Protein AF-A0A955VE80-F1 (afdb_monomer_lite)

Structure (mmCIF, N/CA/C/O backbone):
data_AF-A0A955VE80-F1
#
_entry.id   AF-A0A955VE80-F1
#
loop_
_atom_site.group_PDB
_atom_site.id
_atom_site.type_symbol
_atom_site.label_atom_id
_atom_site.label_alt_id
_atom_site.label_comp_id
_atom_site.label_asym_id
_atom_site.label_entity_id
_atom_site.label_seq_id
_atom_site.pdbx_PDB_ins_code
_atom_site.Cartn_x
_atom_site.Cartn_y
_atom_site.Cartn_z
_atom_site.occupancy
_atom_site.B_iso_or_equiv
_atom_site.auth_seq_id
_atom_site.auth_comp_id
_atom_site.auth_asym_id
_atom_site.auth_atom_id
_atom_site.pdbx_PDB_model_num
ATOM 1 N N . MET A 1 1 ? 7.957 25.919 70.166 1.00 44.94 1 MET A N 1
ATOM 2 C CA . MET A 1 1 ? 9.224 25.217 70.464 1.00 44.94 1 MET A CA 1
ATOM 3 C C . MET A 1 1 ? 9.929 24.953 69.146 1.00 44.94 1 MET A C 1
ATOM 5 O O . MET A 1 1 ? 9.324 24.376 68.255 1.00 44.94 1 MET A O 1
ATOM 9 N N . LEU A 1 2 ? 11.136 25.497 69.006 1.00 45.69 2 LEU A N 1
ATOM 10 C CA . LEU A 1 2 ? 11.926 25.639 67.7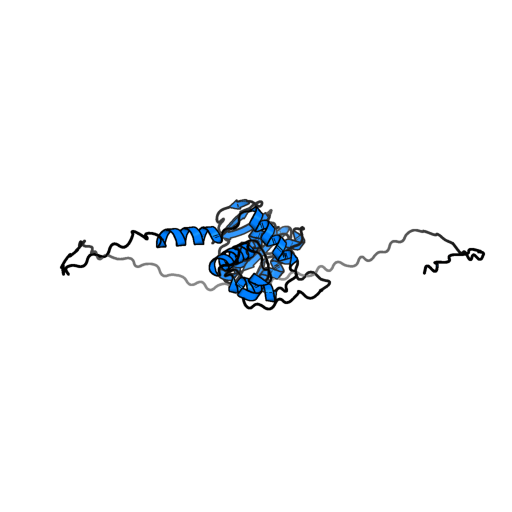82 1.00 45.69 2 LEU A CA 1
ATOM 11 C C . LEU A 1 2 ? 13.305 25.035 68.091 1.00 45.69 2 LEU A C 1
ATOM 13 O O . LEU A 1 2 ? 13.941 25.520 69.020 1.00 45.69 2 LEU A O 1
ATOM 17 N N . VAL A 1 3 ? 13.743 23.990 67.383 1.00 41.31 3 VAL A N 1
ATOM 18 C CA . VAL A 1 3 ? 15.107 23.411 67.473 1.00 41.31 3 VAL A CA 1
ATOM 19 C C . VAL A 1 3 ? 15.412 22.802 66.092 1.00 41.31 3 VAL A C 1
ATOM 21 O O . VAL A 1 3 ? 14.771 21.834 65.704 1.00 41.31 3 VAL A O 1
ATOM 24 N N . GLN A 1 4 ? 16.033 23.548 65.173 1.00 48.56 4 GLN A N 1
ATOM 25 C CA . GLN A 1 4 ? 17.475 23.780 64.945 1.00 48.56 4 GLN A CA 1
ATOM 26 C C . GLN A 1 4 ? 18.118 22.771 63.972 1.00 48.56 4 GLN A C 1
ATOM 28 O O . GLN A 1 4 ? 18.365 21.614 64.292 1.00 48.56 4 GLN A O 1
ATOM 33 N N . PHE A 1 5 ? 18.428 23.287 62.778 1.00 45.53 5 PHE A N 1
ATOM 34 C CA . PHE A 1 5 ? 19.457 22.793 61.863 1.00 45.53 5 PHE A CA 1
ATOM 35 C C . PHE A 1 5 ? 20.844 23.106 62.432 1.00 45.53 5 PHE A C 1
ATOM 37 O O . PHE A 1 5 ? 21.037 24.193 62.975 1.00 45.53 5 PHE A O 1
ATOM 44 N N . ASN A 1 6 ? 21.827 22.231 62.199 1.00 48.03 6 ASN A N 1
ATOM 45 C CA . ASN A 1 6 ? 23.233 22.606 62.330 1.00 48.03 6 ASN A CA 1
ATOM 46 C C . ASN A 1 6 ? 24.080 22.034 61.179 1.00 48.03 6 ASN A C 1
ATOM 48 O O . ASN A 1 6 ? 24.065 20.833 60.915 1.00 48.03 6 ASN A O 1
ATOM 52 N N . ARG A 1 7 ? 24.791 22.935 60.487 1.00 55.78 7 ARG A N 1
ATOM 53 C CA . ARG A 1 7 ? 25.870 22.694 59.508 1.00 55.78 7 ARG A CA 1
ATOM 54 C C . ARG A 1 7 ? 27.204 23.003 60.189 1.00 55.78 7 ARG A C 1
ATOM 56 O O . ARG A 1 7 ? 27.242 23.970 60.942 1.00 55.78 7 ARG A O 1
ATOM 63 N N . SER A 1 8 ? 28.266 22.268 59.843 1.00 46.97 8 SER A N 1
ATOM 64 C CA . SER A 1 8 ? 29.722 22.606 59.854 1.00 46.97 8 SER A CA 1
ATOM 65 C C . SER A 1 8 ? 30.503 21.277 59.741 1.00 46.97 8 SER A C 1
ATOM 67 O O . SER A 1 8 ? 29.984 20.285 60.235 1.00 46.97 8 SER A O 1
ATOM 69 N N . ALA A 1 9 ? 31.689 21.079 59.147 1.00 48.91 9 ALA A N 1
ATOM 70 C CA . ALA A 1 9 ? 32.756 21.839 58.463 1.00 48.91 9 ALA A CA 1
ATOM 71 C C . ALA A 1 9 ? 33.640 20.769 57.723 1.00 48.91 9 ALA A C 1
ATOM 73 O O . ALA A 1 9 ? 33.621 19.620 58.149 1.00 48.91 9 ALA A O 1
ATOM 74 N N . ILE A 1 10 ? 34.158 20.941 56.493 1.00 43.56 10 ILE A N 1
ATOM 75 C CA . ILE A 1 10 ? 35.444 21.529 56.006 1.00 43.56 10 ILE A CA 1
ATOM 76 C C . ILE A 1 10 ? 36.760 20.824 56.454 1.00 43.56 10 ILE A C 1
ATOM 78 O O . ILE A 1 10 ? 36.936 20.570 57.639 1.00 43.56 10 ILE A O 1
ATOM 82 N N . SER A 1 11 ? 37.684 20.679 55.470 1.00 33.59 11 SER A N 1
ATOM 83 C CA . SER A 1 11 ? 39.129 20.289 55.461 1.00 33.59 11 SER A CA 1
ATOM 84 C C . SER A 1 11 ? 39.445 18.788 55.329 1.00 33.59 11 SER A C 1
ATOM 86 O O . SER A 1 11 ? 38.843 17.999 56.038 1.00 33.59 11 SER A O 1
ATOM 88 N N . THR A 1 12 ? 40.362 18.274 54.488 1.00 41.81 12 THR A N 1
ATOM 89 C CA . THR A 1 12 ? 41.474 18.800 53.648 1.00 41.81 12 THR A CA 1
ATOM 90 C C . THR A 1 12 ? 41.992 17.649 52.744 1.00 41.81 12 THR A C 1
ATOM 92 O O . THR A 1 12 ? 42.004 16.507 53.193 1.00 41.81 12 THR A O 1
ATOM 95 N N . GLU A 1 13 ? 42.432 17.944 51.512 1.00 47.94 13 GLU A N 1
ATOM 96 C CA . GLU A 1 13 ? 43.300 17.112 50.620 1.00 47.94 13 GLU A CA 1
ATOM 97 C C . GLU A 1 13 ? 44.771 17.086 51.154 1.00 47.94 13 GLU A C 1
ATOM 99 O O . GLU A 1 13 ? 45.010 17.897 52.059 1.00 47.94 13 GLU A O 1
ATOM 104 N N . PRO A 1 14 ? 45.777 16.284 50.672 1.00 62.56 14 PRO A N 1
ATOM 105 C CA . PRO A 1 14 ? 46.027 15.880 49.264 1.00 62.56 14 PRO A CA 1
ATOM 106 C C . PRO A 1 14 ? 46.783 14.537 48.977 1.00 62.56 14 PRO A C 1
ATOM 108 O O . PRO A 1 14 ? 47.079 13.754 49.874 1.00 62.56 14 PRO A O 1
ATOM 111 N N . ASP A 1 15 ? 47.132 14.372 47.687 1.00 39.12 15 ASP A N 1
ATOM 112 C CA . ASP A 1 15 ? 48.205 13.569 47.051 1.00 39.12 15 ASP A CA 1
ATOM 113 C C . ASP A 1 15 ? 48.003 12.068 46.746 1.00 39.12 15 ASP A C 1
ATOM 115 O O . ASP A 1 15 ? 47.972 11.218 47.629 1.00 39.12 15 ASP A O 1
ATOM 119 N N . ALA A 1 16 ? 48.016 11.711 45.450 1.00 44.72 16 ALA A N 1
ATOM 120 C CA . ALA A 1 16 ? 49.222 11.183 44.786 1.00 44.72 16 ALA A CA 1
ATOM 121 C C . ALA A 1 16 ? 48.939 10.720 43.340 1.00 44.72 16 ALA A C 1
ATOM 123 O O . ALA A 1 16 ? 48.004 9.975 43.048 1.00 44.72 16 ALA A O 1
ATOM 124 N N . ALA A 1 17 ? 49.810 11.170 42.440 1.00 39.72 17 ALA A N 1
ATOM 125 C CA . ALA A 1 17 ? 49.872 10.863 41.021 1.00 39.72 17 ALA A CA 1
ATOM 126 C C . ALA A 1 17 ? 50.398 9.447 40.712 1.00 39.72 17 ALA A C 1
ATOM 128 O O . ALA A 1 17 ? 51.223 8.913 41.448 1.00 39.72 17 ALA A O 1
ATOM 129 N N . ALA A 1 18 ? 50.034 8.913 39.542 1.00 42.81 18 ALA A N 1
ATOM 130 C CA . ALA A 1 18 ? 50.918 8.048 38.759 1.00 42.81 18 ALA A CA 1
ATOM 131 C C . ALA A 1 18 ? 50.543 8.091 37.270 1.00 42.81 18 ALA A C 1
ATOM 133 O O . ALA A 1 18 ? 49.535 7.543 36.824 1.00 42.81 18 ALA A O 1
ATOM 134 N N . SER A 1 19 ? 51.399 8.778 36.526 1.00 37.09 19 SER A N 1
ATOM 135 C CA . SER A 1 19 ? 51.489 8.855 35.075 1.00 37.09 19 SER A CA 1
ATOM 136 C C . SER A 1 19 ? 51.986 7.542 34.455 1.00 37.09 19 SER A C 1
ATOM 138 O O . SER A 1 19 ? 52.799 6.840 35.050 1.00 37.09 19 SER A O 1
ATOM 140 N N . SER A 1 20 ? 51.617 7.273 33.203 1.00 49.75 20 SER A N 1
ATOM 141 C CA . SER A 1 20 ? 52.601 6.964 32.150 1.00 49.75 20 SER A CA 1
ATOM 142 C C . SER A 1 20 ? 51.966 7.062 30.760 1.00 49.75 20 SER A C 1
ATOM 144 O O . SER A 1 20 ? 50.979 6.406 30.434 1.00 49.75 20 SER A O 1
ATOM 146 N N . GLU A 1 21 ? 52.547 7.964 29.975 1.00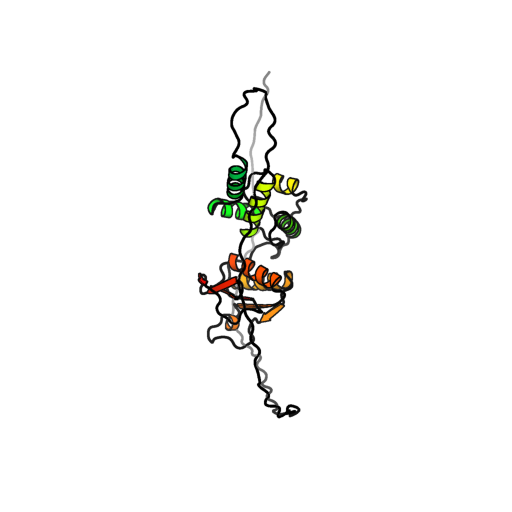 39.75 21 GLU A N 1
ATOM 147 C CA . GLU A 1 21 ? 52.375 8.167 28.539 1.00 39.75 21 GLU A CA 1
ATOM 148 C C . GLU A 1 21 ? 53.187 7.143 27.716 1.00 39.75 21 GLU A C 1
ATOM 150 O O . GLU A 1 21 ? 53.917 6.325 28.276 1.00 39.75 21 GLU A O 1
ATOM 155 N N . SER A 1 22 ? 53.160 7.348 26.385 1.00 39.34 22 SER A N 1
ATOM 156 C CA . SER A 1 22 ? 54.190 6.996 25.382 1.00 39.34 22 SER A CA 1
ATOM 157 C C . SER A 1 22 ? 53.877 5.711 24.600 1.00 39.34 22 SER A C 1
ATOM 159 O O . SER A 1 22 ? 53.617 4.678 25.195 1.00 39.34 22 SER A O 1
ATOM 161 N N . THR A 1 23 ? 53.886 5.617 23.264 1.00 38.66 23 THR A N 1
ATOM 162 C CA . THR A 1 23 ? 54.330 6.465 22.129 1.00 38.66 23 THR A CA 1
ATOM 163 C C . THR A 1 23 ? 53.871 5.739 20.845 1.00 38.66 23 THR A C 1
ATOM 165 O O . THR A 1 23 ? 53.798 4.516 20.841 1.00 38.66 23 THR A O 1
ATOM 168 N N . SER A 1 24 ? 53.317 6.420 19.837 1.00 43.25 24 SER A N 1
ATOM 169 C CA . SER A 1 24 ? 53.964 6.857 18.576 1.00 43.25 24 SER A CA 1
ATOM 170 C C . SER A 1 24 ? 54.653 5.768 17.721 1.00 43.25 24 SER A C 1
ATOM 172 O O . SER A 1 24 ? 55.413 4.945 18.217 1.00 43.25 24 SER A O 1
ATOM 174 N N . GLY A 1 25 ? 54.427 5.819 16.398 1.00 33.47 25 GLY A N 1
ATOM 175 C CA . GLY A 1 25 ? 55.264 5.135 15.401 1.00 33.47 25 GLY A CA 1
ATOM 176 C C . GLY A 1 25 ? 54.508 4.609 14.178 1.00 33.47 25 GLY A C 1
ATOM 177 O O . GLY A 1 25 ? 53.912 3.540 14.226 1.00 33.47 25 GLY A O 1
ATOM 178 N N . GLY A 1 26 ? 54.546 5.350 13.067 1.00 35.97 26 GLY A N 1
ATOM 179 C CA . GLY A 1 26 ? 54.090 4.885 11.753 1.00 35.97 26 GLY A CA 1
ATOM 180 C C . GLY A 1 26 ? 55.210 4.272 10.901 1.00 35.97 26 GLY A C 1
ATOM 181 O O . GLY A 1 26 ? 56.377 4.551 11.141 1.00 35.97 26 GLY A O 1
ATOM 182 N N . ALA A 1 27 ? 54.837 3.490 9.880 1.00 37.91 27 ALA A N 1
ATOM 183 C CA . ALA A 1 27 ? 55.572 3.208 8.628 1.00 37.91 27 ALA A CA 1
ATOM 184 C C . ALA A 1 27 ? 54.716 2.232 7.781 1.00 37.91 27 ALA A C 1
ATOM 186 O O . ALA A 1 27 ? 54.230 1.234 8.295 1.00 37.91 27 ALA A O 1
ATOM 187 N N . ARG A 1 28 ? 54.271 2.611 6.574 1.00 42.03 28 ARG A N 1
ATOM 188 C CA . ARG A 1 28 ? 54.870 2.300 5.253 1.00 42.03 28 ARG A CA 1
ATOM 189 C C . ARG A 1 28 ? 54.900 0.806 4.854 1.00 42.03 28 ARG A C 1
ATOM 191 O O . ARG A 1 28 ? 55.743 0.065 5.325 1.00 42.03 28 ARG A O 1
ATOM 198 N N . GLY A 1 29 ? 54.077 0.472 3.847 1.00 33.75 29 GLY A N 1
ATOM 199 C CA . GLY A 1 29 ? 54.488 -0.188 2.590 1.00 33.75 29 GLY A CA 1
ATOM 200 C C . GLY A 1 29 ? 54.715 -1.710 2.539 1.00 33.75 29 GLY A C 1
ATOM 201 O O . GLY A 1 29 ? 55.680 -2.196 3.106 1.00 33.75 29 GLY A O 1
ATOM 202 N N . ALA A 1 30 ? 53.893 -2.410 1.735 1.00 41.84 30 ALA A N 1
ATOM 203 C CA . ALA A 1 30 ? 54.212 -3.534 0.815 1.00 41.84 30 ALA A CA 1
ATOM 204 C C . ALA A 1 30 ? 52.872 -4.171 0.360 1.00 41.84 30 ALA A C 1
ATOM 206 O O . ALA A 1 30 ? 52.107 -4.638 1.192 1.00 41.84 30 ALA A O 1
ATOM 207 N N . LEU A 1 31 ? 52.384 -4.028 -0.880 1.00 42.41 31 LEU A N 1
ATOM 208 C CA . LEU A 1 31 ? 52.768 -4.736 -2.116 1.00 42.41 31 LEU A CA 1
ATOM 209 C C . LEU A 1 31 ? 52.953 -6.260 -1.977 1.00 42.41 31 LEU A C 1
ATOM 211 O O . LEU A 1 31 ? 54.062 -6.726 -1.738 1.00 42.41 31 LEU A O 1
ATOM 215 N N . ARG A 1 32 ? 51.879 -7.021 -2.242 1.00 43.50 32 ARG A N 1
ATOM 216 C CA . ARG A 1 32 ? 51.843 -8.321 -2.959 1.00 43.50 32 ARG A CA 1
ATOM 217 C C . ARG A 1 32 ? 50.356 -8.676 -3.146 1.00 43.50 32 ARG A C 1
ATOM 219 O O . ARG A 1 32 ? 49.609 -8.601 -2.185 1.00 43.50 32 ARG A O 1
ATOM 226 N N . GLY A 1 33 ? 49.795 -8.945 -4.320 1.00 34.53 33 GLY A N 1
ATOM 227 C CA . GLY A 1 33 ? 50.331 -9.677 -5.460 1.00 34.53 33 GLY A CA 1
ATOM 228 C C . GLY A 1 33 ? 49.716 -11.077 -5.458 1.00 34.53 33 GLY A C 1
ATOM 229 O O . GLY A 1 33 ? 50.380 -12.011 -5.030 1.00 34.53 33 GLY A O 1
ATOM 230 N N . MET A 1 34 ? 48.453 -11.204 -5.884 1.00 38.84 34 MET A N 1
ATOM 231 C CA . MET A 1 34 ? 47.785 -12.485 -6.164 1.00 38.84 34 MET A CA 1
ATOM 232 C C . MET A 1 34 ? 46.955 -12.342 -7.446 1.00 38.84 34 MET A C 1
ATOM 234 O O . MET A 1 34 ? 45.752 -12.108 -7.425 1.00 38.84 34 MET A O 1
ATOM 238 N N . SER A 1 35 ? 47.664 -12.425 -8.569 1.00 42.38 35 SER A N 1
ATOM 239 C CA . SER A 1 35 ? 47.153 -12.776 -9.893 1.00 42.38 35 SER A CA 1
ATOM 240 C C . SER A 1 35 ? 47.358 -14.274 -10.098 1.00 42.38 35 SER A C 1
ATOM 242 O O . SER A 1 35 ? 48.485 -14.707 -9.912 1.00 42.38 35 SER A O 1
ATOM 244 N N . PHE A 1 36 ? 46.321 -15.016 -10.479 1.00 38.81 36 PHE A N 1
ATOM 245 C CA . PHE A 1 36 ? 46.306 -16.284 -11.238 1.00 38.81 36 PHE A CA 1
ATOM 246 C C . PHE A 1 36 ? 44.813 -16.655 -11.360 1.00 38.81 36 PHE A C 1
ATOM 248 O O . PHE A 1 36 ? 44.076 -16.489 -10.396 1.00 38.81 36 PHE A O 1
ATOM 255 N N . ALA A 1 37 ? 44.254 -17.140 -12.457 1.00 41.09 37 ALA A N 1
ATOM 256 C CA . ALA A 1 37 ? 44.740 -17.388 -13.798 1.00 41.09 37 ALA A CA 1
ATOM 257 C C . ALA A 1 37 ? 43.500 -17.461 -14.702 1.00 41.09 37 ALA A C 1
ATOM 259 O O . ALA A 1 37 ? 42.410 -17.834 -14.259 1.00 41.09 37 ALA A O 1
ATOM 260 N N . GLU A 1 38 ? 43.698 -17.093 -15.958 1.00 38.84 38 GLU A N 1
ATOM 261 C CA . GLU A 1 38 ? 42.790 -17.348 -17.064 1.00 38.84 38 GLU A CA 1
ATOM 262 C C . GLU A 1 38 ? 42.629 -18.859 -17.282 1.00 38.84 38 GLU A C 1
ATOM 264 O O . GLU A 1 38 ? 43.555 -19.643 -17.066 1.00 38.84 38 GLU A O 1
ATOM 269 N N . GLY A 1 39 ? 41.434 -19.254 -17.709 1.00 35.44 39 GLY A N 1
ATOM 270 C CA . GLY A 1 39 ? 41.072 -20.624 -18.045 1.00 35.44 39 GLY A CA 1
ATOM 271 C C . GLY A 1 39 ? 40.027 -20.614 -19.150 1.00 35.44 39 GLY A C 1
ATOM 272 O O . GLY A 1 39 ? 38.863 -20.921 -18.917 1.00 35.44 39 GLY A O 1
ATOM 273 N N . GLU A 1 40 ? 40.462 -20.194 -20.335 1.00 42.31 40 GLU A N 1
ATOM 274 C CA . GLU A 1 40 ? 39.819 -20.474 -21.618 1.00 42.31 40 GLU A CA 1
ATOM 275 C C . GLU A 1 40 ? 39.665 -21.993 -21.794 1.00 42.31 40 GLU A C 1
ATOM 277 O O . GLU A 1 40 ? 40.661 -22.715 -21.742 1.00 42.31 40 GLU A O 1
ATOM 282 N N . ALA A 1 41 ? 38.447 -22.482 -22.048 1.00 38.00 41 ALA A N 1
ATOM 283 C CA . ALA A 1 41 ? 38.244 -23.748 -22.752 1.00 38.00 41 ALA A CA 1
ATOM 284 C C . ALA A 1 41 ? 36.818 -23.898 -23.315 1.00 38.00 41 ALA A C 1
ATOM 286 O O . ALA A 1 41 ? 35.835 -23.978 -22.584 1.00 38.00 41 ALA A O 1
ATOM 287 N N . ALA A 1 42 ? 36.798 -24.076 -24.636 1.00 40.03 42 ALA A N 1
ATOM 288 C CA . ALA A 1 42 ? 35.976 -25.031 -25.377 1.00 40.03 42 ALA A CA 1
ATOM 289 C C . ALA A 1 42 ? 34.492 -24.716 -25.652 1.00 40.03 42 ALA A C 1
ATOM 291 O O . ALA A 1 42 ? 33.561 -25.140 -24.973 1.00 40.03 42 ALA A O 1
ATOM 292 N N . LEU A 1 43 ? 34.316 -24.100 -26.821 1.00 35.41 43 LEU A N 1
ATOM 293 C CA . LEU A 1 43 ? 33.399 -24.522 -27.884 1.00 35.41 43 LEU A CA 1
ATOM 294 C C . LEU A 1 43 ? 33.045 -26.030 -27.876 1.00 35.41 43 LEU A C 1
ATOM 296 O O . LEU A 1 43 ? 33.921 -26.879 -28.042 1.00 35.41 43 LEU A O 1
ATOM 300 N N . SER A 1 44 ? 31.746 -26.346 -27.868 1.00 41.41 44 SER A N 1
ATOM 301 C CA . SER A 1 44 ? 31.136 -27.244 -28.867 1.00 41.41 44 SER A CA 1
ATOM 302 C C . SER A 1 44 ? 29.602 -27.138 -28.883 1.00 41.41 44 SER A C 1
ATOM 304 O O . SER A 1 44 ? 28.991 -27.037 -27.817 1.00 41.41 44 SER A O 1
ATOM 306 N N . PRO A 1 45 ? 28.966 -27.163 -30.073 1.00 51.53 45 PRO A N 1
ATOM 307 C CA . PRO A 1 45 ? 27.519 -27.096 -30.237 1.00 51.53 45 PRO A CA 1
ATOM 308 C C . PRO A 1 45 ? 26.899 -28.503 -30.261 1.00 51.53 45 PRO A C 1
ATOM 310 O O . PRO A 1 45 ? 27.379 -29.396 -30.955 1.00 51.53 45 PRO A O 1
ATOM 313 N N . GLY A 1 46 ? 25.805 -28.692 -29.523 1.00 37.16 46 GLY A N 1
ATOM 314 C CA . GLY A 1 46 ? 25.012 -29.921 -29.521 1.00 37.16 46 GLY A CA 1
ATOM 315 C C . GLY A 1 46 ? 23.587 -29.634 -29.970 1.00 37.16 46 GLY A C 1
ATOM 316 O O . GLY A 1 46 ? 22.807 -29.039 -29.232 1.00 37.16 46 GLY A O 1
ATOM 317 N N . ALA A 1 47 ? 23.292 -30.031 -31.203 1.00 34.88 47 ALA A N 1
ATOM 318 C CA . ALA A 1 47 ? 21.987 -30.001 -31.842 1.00 34.88 47 ALA A CA 1
ATOM 319 C C . ALA A 1 47 ? 20.958 -30.905 -31.137 1.00 34.88 47 ALA A C 1
ATOM 321 O O . ALA A 1 47 ? 21.321 -31.922 -30.548 1.00 34.88 47 ALA A O 1
ATOM 322 N N . GLY A 1 48 ? 19.668 -30.589 -31.294 1.00 33.38 48 GLY A N 1
ATOM 323 C CA . GLY A 1 48 ? 18.608 -31.579 -31.104 1.00 33.38 48 GLY A CA 1
ATOM 324 C C . GLY A 1 48 ? 17.223 -31.007 -30.812 1.00 33.38 48 GLY A C 1
ATOM 325 O O . GLY A 1 48 ? 16.908 -30.730 -29.661 1.00 33.38 48 GLY A O 1
ATOM 326 N N . GLY A 1 49 ? 16.374 -30.949 -31.842 1.00 33.12 49 GLY A N 1
ATOM 327 C CA . GLY A 1 49 ? 14.940 -31.206 -31.676 1.00 33.12 49 GLY A CA 1
ATOM 328 C C . GLY A 1 49 ? 14.000 -30.009 -31.787 1.00 33.12 49 GLY A C 1
ATOM 329 O O . GLY A 1 49 ? 13.331 -29.659 -30.821 1.00 33.12 49 GLY A O 1
ATOM 330 N N . GLY A 1 50 ? 13.873 -29.438 -32.980 1.00 35.53 50 GLY A N 1
ATOM 331 C CA . GLY A 1 50 ? 12.700 -28.658 -33.356 1.00 35.53 50 GLY A CA 1
ATOM 332 C C . GLY A 1 50 ? 12.425 -28.888 -34.829 1.00 35.53 50 GLY A C 1
ATOM 333 O O . GLY A 1 50 ? 13.182 -28.378 -35.632 1.00 35.53 50 GLY A O 1
ATOM 334 N N . ASP A 1 51 ? 11.417 -29.702 -35.146 1.00 35.25 51 ASP A N 1
ATOM 335 C CA . ASP A 1 51 ? 10.621 -29.616 -36.376 1.00 35.25 51 ASP A CA 1
ATOM 336 C C . ASP A 1 51 ? 9.530 -30.695 -36.349 1.00 35.25 51 ASP A C 1
ATOM 338 O O . ASP A 1 51 ? 9.779 -31.885 -36.532 1.00 35.25 51 ASP A O 1
ATOM 342 N N . ALA A 1 52 ? 8.296 -30.263 -36.105 1.00 38.41 52 ALA A N 1
ATOM 343 C CA . ALA A 1 52 ? 7.102 -30.978 -36.529 1.00 38.41 52 ALA A CA 1
ATOM 344 C C . ALA A 1 52 ? 6.135 -29.930 -37.075 1.00 38.41 52 ALA A C 1
ATOM 346 O O . ALA A 1 52 ? 5.328 -29.338 -36.358 1.00 38.41 52 ALA A O 1
ATOM 347 N N . ALA A 1 53 ? 6.305 -29.668 -38.366 1.00 34.44 53 ALA A N 1
ATOM 348 C CA . ALA A 1 53 ? 5.330 -29.011 -39.207 1.00 34.44 53 ALA A CA 1
ATOM 349 C C . ALA A 1 53 ? 4.038 -29.842 -39.256 1.00 34.44 53 ALA A C 1
ATOM 351 O O . ALA A 1 53 ? 4.077 -31.054 -39.464 1.00 34.44 53 ALA A O 1
ATOM 352 N N . VAL A 1 54 ? 2.896 -29.171 -39.130 1.00 42.50 54 VAL A N 1
ATOM 353 C CA . VAL A 1 54 ? 1.600 -29.669 -39.600 1.00 42.50 54 VAL A CA 1
ATOM 354 C C . VAL A 1 54 ? 1.094 -28.652 -40.623 1.00 42.50 54 VAL A C 1
ATOM 356 O O . VAL A 1 54 ? 0.936 -27.485 -40.258 1.00 42.50 54 VAL A O 1
ATOM 359 N N . PRO A 1 55 ? 0.875 -29.036 -41.892 1.00 49.34 55 PRO A N 1
ATOM 360 C CA . PRO A 1 55 ? 0.275 -28.157 -42.883 1.00 49.34 55 PRO A CA 1
ATOM 361 C C . PRO A 1 55 ? -1.227 -28.429 -43.063 1.00 49.34 55 PRO A C 1
ATOM 363 O O . PRO A 1 55 ? -1.671 -29.570 -42.994 1.00 49.34 55 PRO A O 1
ATOM 366 N N . GLY A 1 56 ? -1.952 -27.367 -43.428 1.00 35.22 56 GLY A N 1
ATOM 367 C CA . GLY A 1 56 ? -3.074 -27.428 -44.371 1.00 35.22 56 GLY A CA 1
ATOM 368 C C . GLY A 1 56 ? -4.473 -27.653 -43.791 1.00 35.22 56 GLY A C 1
ATOM 369 O O . GLY A 1 56 ? -4.745 -28.671 -43.166 1.00 35.22 56 GLY A O 1
ATOM 370 N N . GLY A 1 57 ? -5.384 -26.720 -44.086 1.00 34.41 57 GLY A N 1
ATOM 371 C CA . GLY A 1 57 ? -6.822 -26.872 -43.853 1.00 34.41 57 GLY A CA 1
ATOM 372 C C . GLY A 1 57 ? -7.584 -25.553 -43.961 1.00 34.41 57 GLY A C 1
ATOM 373 O O . GLY A 1 57 ? -8.083 -25.047 -42.962 1.00 34.41 57 GLY A O 1
ATOM 374 N N . GLU A 1 58 ? -7.606 -24.972 -45.158 1.00 40.22 58 GLU A N 1
ATOM 375 C CA . GLU A 1 58 ? -8.443 -23.829 -45.531 1.00 40.22 58 GLU A CA 1
ATOM 376 C C . GLU A 1 58 ? -9.925 -24.216 -45.720 1.00 40.22 58 GLU A C 1
ATOM 378 O O . GLU A 1 58 ? -10.233 -25.351 -46.069 1.00 40.22 58 GLU A O 1
ATOM 383 N N . VAL A 1 59 ? -10.775 -23.187 -45.575 1.00 44.34 59 VAL A N 1
ATOM 384 C CA . VAL A 1 59 ? -12.130 -22.946 -46.122 1.00 44.34 59 VAL A CA 1
ATOM 385 C C . VAL A 1 59 ? -13.321 -23.826 -45.711 1.00 44.34 59 VAL A C 1
ATOM 387 O O . VAL A 1 59 ? -13.467 -24.951 -46.159 1.00 44.34 59 VAL A O 1
ATOM 390 N N . GLU A 1 60 ? -14.301 -23.198 -45.045 1.00 39.72 60 GLU A N 1
ATOM 391 C CA . GLU A 1 60 ? -15.643 -23.044 -45.636 1.00 39.72 60 GLU A CA 1
ATOM 392 C C . GLU A 1 60 ? -16.387 -21.845 -45.009 1.00 39.72 60 GLU A C 1
ATOM 394 O O . GLU A 1 60 ? -16.578 -21.761 -43.797 1.00 39.72 60 GLU A O 1
ATOM 399 N N . GLN A 1 61 ? -16.769 -20.883 -45.853 1.00 36.69 61 GLN A N 1
ATOM 400 C CA . GLN A 1 61 ? -17.809 -19.889 -45.583 1.00 36.69 61 GLN A CA 1
ATOM 401 C C . GLN A 1 61 ? -19.091 -20.366 -46.267 1.00 36.69 61 GLN A C 1
ATOM 403 O O . GLN A 1 61 ? -18.989 -20.803 -47.411 1.00 36.69 61 GLN A O 1
ATOM 408 N N . ALA A 1 62 ? -20.249 -20.184 -45.615 1.00 41.97 62 ALA A N 1
ATOM 409 C CA . ALA A 1 62 ? -21.556 -19.739 -46.152 1.00 41.97 62 ALA A CA 1
ATOM 410 C C . ALA A 1 62 ? -22.703 -20.145 -45.172 1.00 41.97 62 ALA A C 1
ATOM 412 O O . ALA A 1 62 ? -22.447 -20.903 -44.240 1.00 41.97 62 ALA A O 1
ATOM 413 N N . PRO A 1 63 ? -23.965 -19.694 -45.341 1.00 52.78 63 PRO A N 1
ATOM 414 C CA . PRO A 1 63 ? -24.403 -18.303 -45.187 1.00 52.78 63 PRO A CA 1
ATOM 415 C C . PRO A 1 63 ? -25.747 -18.167 -44.401 1.00 52.78 63 PRO A C 1
ATOM 417 O O . PRO A 1 63 ? -26.319 -19.162 -43.976 1.00 52.78 63 PRO A O 1
ATOM 420 N N . VAL A 1 64 ? -26.207 -16.913 -44.226 1.00 42.56 64 VAL A N 1
ATOM 421 C CA . VAL A 1 64 ? -27.579 -16.393 -43.941 1.00 42.56 64 VAL A CA 1
ATOM 422 C C . VAL A 1 64 ? -28.625 -17.260 -43.212 1.00 42.56 64 VAL A C 1
ATOM 424 O O . VAL A 1 64 ? -29.058 -18.279 -43.732 1.00 42.56 64 VAL A O 1
ATOM 427 N N . ASP A 1 65 ? -29.225 -16.703 -42.151 1.00 38.53 65 ASP A N 1
ATOM 428 C CA . ASP A 1 65 ? -30.675 -16.440 -42.184 1.00 38.53 65 ASP A CA 1
ATOM 429 C C . ASP A 1 65 ? -31.045 -15.254 -41.278 1.00 38.53 65 ASP A C 1
ATOM 431 O O . ASP A 1 65 ? -30.518 -15.066 -40.180 1.00 38.53 65 ASP A O 1
ATOM 435 N N . GLU A 1 66 ? -31.929 -14.435 -41.819 1.00 50.00 66 GLU A N 1
ATOM 436 C CA . GLU A 1 66 ? -32.494 -13.210 -41.287 1.00 50.00 66 GLU A CA 1
ATOM 437 C C . GLU A 1 66 ? -33.538 -13.533 -40.208 1.00 50.00 66 GLU A C 1
ATOM 439 O O . GLU A 1 66 ? -34.195 -14.577 -40.269 1.00 50.00 66 GLU A O 1
ATOM 444 N N . ARG A 1 67 ? -33.719 -12.618 -39.241 1.00 39.31 67 ARG A N 1
ATOM 445 C CA . ARG A 1 67 ? -35.028 -12.196 -38.693 1.00 39.31 67 ARG A CA 1
ATOM 446 C C . ARG A 1 67 ? -34.863 -11.285 -37.470 1.00 39.31 67 ARG A C 1
ATOM 448 O O . ARG A 1 67 ? -34.687 -11.754 -36.349 1.00 39.31 67 ARG A O 1
ATOM 455 N N . GLU A 1 68 ? -35.000 -9.980 -37.695 1.00 47.53 68 GLU A N 1
ATOM 456 C CA . GLU A 1 68 ? -35.813 -9.153 -36.788 1.00 47.53 68 GLU A CA 1
ATOM 457 C C . GLU A 1 68 ? -37.303 -9.429 -37.097 1.00 47.53 68 GLU A C 1
ATOM 459 O O . GLU A 1 68 ? -37.599 -9.914 -38.197 1.00 47.53 68 GLU A O 1
ATOM 464 N N . PRO A 1 69 ? -38.243 -9.211 -36.153 1.00 50.78 69 PRO A N 1
ATOM 465 C CA . PRO A 1 69 ? -38.755 -7.851 -35.936 1.00 50.78 69 PRO A CA 1
ATOM 466 C C . PRO A 1 69 ? -39.146 -7.483 -34.482 1.00 50.78 69 PRO A C 1
ATOM 468 O O . PRO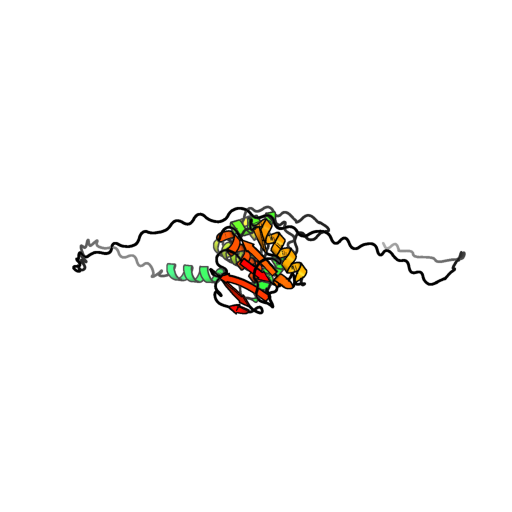 A 1 69 ? -39.386 -8.341 -33.637 1.00 50.78 69 PRO A O 1
ATOM 471 N N . GLU A 1 70 ? -39.235 -6.164 -34.284 1.00 44.34 70 GLU A N 1
ATOM 472 C CA . GLU A 1 70 ? -40.245 -5.376 -33.545 1.00 44.34 70 GLU A CA 1
ATOM 473 C C . GLU A 1 70 ? -40.493 -5.521 -32.025 1.00 44.34 70 GLU A C 1
ATOM 475 O O . GLU A 1 70 ? -40.937 -6.533 -31.493 1.00 44.34 70 GLU A O 1
ATOM 480 N N . GLU A 1 71 ? -40.245 -4.388 -31.353 1.00 46.44 71 GLU A N 1
ATOM 481 C CA . GLU A 1 71 ? -41.173 -3.557 -30.557 1.00 46.44 71 GLU A CA 1
ATOM 482 C C . GLU A 1 71 ? -42.417 -4.182 -29.888 1.00 46.44 71 GLU A C 1
ATOM 484 O O . GLU A 1 71 ? -43.316 -4.681 -30.553 1.00 46.44 71 GLU A O 1
ATOM 489 N N . ALA A 1 72 ? -42.548 -3.970 -28.568 1.00 39.69 72 ALA A N 1
ATOM 490 C CA . ALA A 1 72 ? -43.823 -3.619 -27.922 1.00 39.69 72 ALA A CA 1
ATOM 491 C C . ALA A 1 72 ? -43.603 -3.085 -26.491 1.00 39.69 72 ALA A C 1
ATOM 493 O O . ALA A 1 72 ? -43.327 -3.827 -25.552 1.00 39.69 72 ALA A O 1
ATOM 494 N N . GLU A 1 73 ? -43.663 -1.759 -26.380 1.00 39.28 73 GLU A N 1
ATOM 495 C CA . GLU A 1 73 ? -44.699 -1.008 -25.656 1.00 39.28 73 GLU A CA 1
ATOM 496 C C . GLU A 1 73 ? -45.150 -1.381 -24.226 1.00 39.28 73 GLU A C 1
ATOM 498 O O . GLU A 1 73 ? -45.212 -2.517 -23.763 1.00 39.28 73 GLU A O 1
ATOM 503 N N . ALA A 1 74 ? -45.514 -0.304 -23.533 1.00 40.84 74 ALA A N 1
ATOM 504 C CA . ALA A 1 74 ? -45.891 -0.190 -22.140 1.00 40.84 74 ALA A CA 1
ATOM 505 C C . ALA A 1 74 ? -47.245 -0.829 -21.791 1.00 40.84 74 ALA A C 1
ATOM 507 O O . ALA A 1 74 ? -48.138 -0.919 -22.623 1.00 40.84 74 ALA A O 1
ATOM 508 N N . HIS A 1 75 ? -47.441 -1.118 -20.503 1.00 37.22 75 HIS A N 1
ATOM 509 C CA . HIS A 1 75 ? -48.748 -0.998 -19.855 1.00 37.22 75 HIS A CA 1
ATOM 510 C C . HIS A 1 75 ? -48.556 -0.570 -18.398 1.00 37.22 75 HIS A C 1
ATOM 512 O O . HIS A 1 75 ? -48.024 -1.308 -17.569 1.00 37.22 75 HIS A O 1
ATOM 518 N N . GLY A 1 76 ? -48.980 0.659 -18.109 1.00 35.59 76 GLY A N 1
ATOM 519 C CA . GLY A 1 76 ? -49.404 1.052 -16.774 1.00 35.59 76 GLY A CA 1
ATOM 520 C C . GLY A 1 76 ? -50.848 0.617 -16.549 1.00 35.59 76 GLY A C 1
ATOM 521 O O . GLY A 1 76 ? -51.610 0.502 -17.505 1.00 35.59 76 GLY A O 1
ATOM 522 N N . GLN A 1 77 ? -51.210 0.413 -15.285 1.00 41.81 77 GLN A N 1
ATOM 523 C CA . GLN A 1 77 ? -52.590 0.420 -14.809 1.00 41.81 77 GLN A CA 1
ATOM 524 C C . GLN A 1 77 ? -52.598 0.797 -13.317 1.00 41.81 77 GLN A C 1
ATOM 526 O O . GLN A 1 77 ? -52.189 0.026 -12.450 1.00 41.81 77 GLN A O 1
ATOM 531 N N . GLU A 1 78 ? -53.016 2.041 -13.063 1.00 37.91 78 GLU A N 1
ATOM 532 C CA . GLU A 1 78 ? -53.805 2.470 -11.894 1.00 37.91 78 GLU A CA 1
ATOM 533 C C . GLU A 1 78 ? -55.126 1.654 -11.879 1.00 37.91 78 GLU A C 1
ATOM 535 O O . GLU A 1 78 ? -55.483 1.076 -12.901 1.00 37.91 78 GLU A O 1
ATOM 540 N N . ALA A 1 79 ? -55.954 1.510 -10.847 1.00 35.72 79 ALA A N 1
ATOM 541 C CA . ALA A 1 79 ? -56.185 2.120 -9.542 1.00 35.72 79 ALA A CA 1
ATOM 542 C C . ALA A 1 79 ? -57.032 1.105 -8.729 1.00 35.72 79 ALA A C 1
ATOM 544 O O . ALA A 1 79 ? -57.628 0.218 -9.332 1.00 35.72 79 ALA A O 1
ATOM 545 N N . ASP A 1 80 ? -57.163 1.257 -7.408 1.00 33.81 80 ASP A N 1
ATOM 546 C CA . ASP A 1 80 ? -58.487 1.497 -6.803 1.00 33.81 80 ASP A CA 1
ATOM 547 C C . ASP A 1 80 ? -58.338 1.951 -5.343 1.00 33.81 80 ASP A C 1
ATOM 549 O O . ASP A 1 80 ? -57.440 1.535 -4.607 1.00 33.81 80 ASP A O 1
ATOM 553 N N . ALA A 1 81 ? -59.218 2.867 -4.974 1.00 36.19 81 ALA A N 1
ATOM 554 C CA . ALA A 1 81 ? -59.340 3.546 -3.710 1.00 36.19 81 ALA A CA 1
ATOM 555 C C . ALA A 1 81 ? -60.051 2.681 -2.660 1.00 36.19 81 ALA A C 1
ATOM 557 O O . ALA A 1 81 ? -60.982 1.936 -2.949 1.00 36.19 81 ALA A O 1
ATOM 558 N N . ALA A 1 82 ? -59.681 2.882 -1.398 1.00 36.03 82 ALA A N 1
ATOM 559 C CA . ALA A 1 82 ? -60.591 2.670 -0.284 1.00 36.03 82 ALA A CA 1
ATOM 560 C C . ALA A 1 82 ? -60.360 3.780 0.743 1.00 36.03 82 ALA A C 1
ATOM 562 O O . ALA A 1 82 ? -59.353 3.836 1.447 1.00 36.03 82 ALA A O 1
ATOM 563 N N . GLU A 1 83 ? -61.313 4.700 0.719 1.00 41.25 83 GLU A N 1
ATOM 564 C CA . GLU A 1 83 ? -61.596 5.759 1.671 1.00 41.25 83 GLU A CA 1
ATOM 565 C C . GLU A 1 83 ? -61.854 5.173 3.069 1.00 41.25 83 GLU A C 1
ATOM 567 O O . GLU A 1 83 ? -62.715 4.309 3.227 1.00 41.25 83 GLU A O 1
ATOM 572 N N . GLU A 1 84 ? -61.163 5.681 4.095 1.00 42.88 84 GLU A N 1
ATOM 573 C CA . GLU A 1 84 ? -61.635 5.571 5.476 1.00 42.88 84 GLU A CA 1
ATOM 574 C C . GLU A 1 84 ? -61.691 6.957 6.128 1.00 42.88 84 GLU A C 1
ATOM 576 O O . GLU A 1 84 ? -60.798 7.796 5.982 1.00 42.88 84 GLU A O 1
ATOM 581 N N . LYS A 1 85 ? -62.815 7.205 6.800 1.00 38.50 85 LYS A N 1
ATOM 582 C CA . LYS A 1 85 ? -63.242 8.488 7.348 1.00 38.50 85 LYS A CA 1
ATOM 583 C C . LYS A 1 85 ? -62.728 8.707 8.773 1.00 38.50 85 LYS A C 1
ATOM 585 O O . LYS A 1 85 ? -62.902 7.848 9.623 1.00 38.50 85 LYS A O 1
ATOM 590 N N . GLY A 1 86 ? -62.312 9.948 9.042 1.00 33.53 86 GLY A N 1
ATOM 591 C CA . GLY A 1 86 ? -62.677 10.697 10.254 1.00 33.53 86 GLY A CA 1
ATOM 592 C C . GLY A 1 86 ? -61.844 10.483 11.524 1.00 33.53 86 GLY A C 1
ATOM 593 O O . GLY A 1 86 ? -61.984 9.480 12.212 1.00 33.53 86 GLY A O 1
ATOM 594 N N . GLY A 1 87 ? -61.093 11.518 11.919 1.00 32.31 87 GLY A N 1
ATOM 595 C CA . GLY A 1 87 ? -60.555 11.657 13.275 1.00 32.31 87 GLY A CA 1
ATOM 596 C C . GLY A 1 87 ? -59.476 12.735 13.382 1.00 32.31 87 GLY A C 1
ATOM 597 O O . GLY A 1 87 ? -58.300 12.459 13.160 1.00 32.31 87 GLY A O 1
ATOM 598 N N . ASP A 1 88 ? -59.867 13.962 13.727 1.00 44.72 88 ASP A N 1
ATOM 599 C CA . ASP A 1 88 ? -58.955 15.075 14.007 1.00 44.72 88 ASP A CA 1
ATOM 600 C C . ASP A 1 88 ? -57.999 14.760 15.170 1.00 44.72 88 ASP A C 1
ATOM 602 O O . ASP A 1 88 ? -58.416 14.707 16.326 1.00 44.72 88 ASP A O 1
ATOM 606 N N . VAL A 1 89 ? -56.693 14.646 14.890 1.00 38.12 89 VAL A N 1
ATOM 607 C CA . VAL A 1 89 ? -55.638 14.941 15.872 1.00 38.12 89 VAL A CA 1
ATOM 608 C C . VAL A 1 89 ? -54.495 15.684 15.185 1.00 38.12 89 VAL A C 1
ATOM 610 O O . VAL A 1 89 ? -53.736 15.159 14.373 1.00 38.12 89 VAL A O 1
ATOM 613 N N . GLN A 1 90 ? -54.362 16.943 15.568 1.00 46.06 90 GLN A N 1
ATOM 614 C CA . GLN A 1 90 ? -53.289 17.854 15.212 1.00 46.06 90 GLN A CA 1
ATOM 615 C C . GLN A 1 90 ? -51.921 17.316 15.680 1.00 46.06 90 GLN A C 1
ATOM 617 O O . GLN A 1 90 ? -51.574 17.429 16.852 1.00 46.06 90 GLN A O 1
ATOM 622 N N . MET A 1 91 ? -51.107 16.765 14.769 1.00 38.31 91 MET A N 1
ATOM 623 C CA . MET A 1 91 ? -49.707 16.384 15.027 1.00 38.31 91 MET A CA 1
ATOM 624 C C . MET A 1 91 ? -48.803 16.788 13.850 1.00 38.31 91 MET A C 1
ATOM 626 O O . MET A 1 91 ? -48.699 16.104 12.842 1.00 38.31 91 MET A O 1
ATOM 630 N N . LYS A 1 92 ? -48.182 17.959 14.022 1.00 38.72 92 LYS A N 1
ATOM 631 C CA . LYS A 1 92 ? -46.858 18.419 13.554 1.00 38.72 92 LYS A CA 1
ATOM 632 C C . LYS A 1 92 ? -46.241 17.742 12.317 1.00 38.72 92 LYS A C 1
ATOM 634 O O . LYS A 1 92 ? -45.894 16.567 12.317 1.00 38.72 92 LYS A O 1
ATOM 639 N N . ALA A 1 93 ? -45.939 18.580 11.328 1.00 41.84 93 ALA A N 1
ATOM 640 C CA . ALA A 1 93 ? -45.107 18.250 10.181 1.00 41.84 93 ALA A CA 1
ATOM 641 C C . ALA A 1 93 ? -43.714 17.693 10.560 1.00 41.84 93 ALA A C 1
ATOM 643 O O . ALA A 1 93 ? -43.062 18.209 11.471 1.00 41.84 93 ALA A O 1
ATOM 644 N N . ALA A 1 94 ? -43.261 16.753 9.710 1.00 44.16 94 ALA A N 1
ATOM 645 C CA . ALA A 1 94 ? -41.905 16.233 9.454 1.00 44.16 94 ALA A CA 1
ATOM 646 C C . ALA A 1 94 ? -41.575 14.822 10.031 1.00 44.16 94 ALA A C 1
ATOM 648 O O . ALA A 1 94 ? -41.902 14.560 11.184 1.00 44.16 94 ALA A O 1
ATOM 649 N N . PRO A 1 95 ? -40.833 13.949 9.283 1.00 48.81 95 PRO A N 1
ATOM 650 C CA . PRO A 1 95 ? -39.739 14.435 8.443 1.00 48.81 95 PRO A CA 1
ATOM 651 C C . PRO A 1 95 ? -39.373 13.742 7.110 1.00 48.81 95 PRO A C 1
ATOM 653 O O . PRO A 1 95 ? -39.204 12.535 6.987 1.00 48.81 95 PRO A O 1
ATOM 656 N N . VAL A 1 96 ? -38.947 14.608 6.185 1.00 44.97 96 VAL A N 1
ATOM 657 C CA . VAL A 1 96 ? -38.038 14.380 5.040 1.00 44.97 96 VAL A CA 1
ATOM 658 C C . VAL A 1 96 ? -36.573 14.102 5.507 1.00 44.97 96 VAL A C 1
ATOM 660 O O . VAL A 1 96 ? -35.615 14.219 4.747 1.00 44.97 96 VAL A O 1
ATOM 663 N N . GLN A 1 97 ? -36.336 13.722 6.773 1.00 45.31 97 GLN A N 1
ATOM 664 C CA . GLN A 1 97 ? -34.992 13.674 7.396 1.00 45.31 97 GLN A CA 1
ATOM 665 C C . GLN A 1 97 ? -34.126 12.472 6.980 1.00 45.31 97 GLN A C 1
ATOM 667 O O . GLN A 1 97 ? -32.908 12.504 7.173 1.00 45.31 97 GLN A O 1
ATOM 672 N N . LEU A 1 98 ? -34.693 11.426 6.372 1.00 45.91 98 LEU A N 1
ATOM 673 C CA . LEU A 1 98 ? -33.932 10.201 6.085 1.00 45.91 98 LEU A CA 1
ATOM 674 C C . LEU A 1 98 ? -32.868 10.383 4.985 1.00 45.91 98 LEU A C 1
ATOM 676 O O . LEU A 1 98 ? -31.820 9.738 5.032 1.00 45.91 98 LEU A O 1
ATOM 680 N N . LYS A 1 99 ? -33.052 11.318 4.040 1.00 44.28 99 LYS A N 1
ATOM 681 C CA . LYS A 1 99 ? -32.041 11.589 2.998 1.00 44.28 99 LYS A CA 1
ATOM 682 C C . LYS A 1 99 ? -30.865 12.438 3.511 1.00 44.28 99 LYS A C 1
ATOM 684 O O . LYS A 1 99 ? -29.723 12.149 3.157 1.00 44.28 99 LYS A O 1
ATOM 689 N N . ALA A 1 100 ? -31.089 13.397 4.414 1.00 45.81 100 ALA A N 1
ATOM 690 C CA . ALA A 1 100 ? -30.032 14.271 4.949 1.00 45.81 100 ALA A CA 1
ATOM 691 C C . ALA A 1 100 ? -29.037 13.540 5.877 1.00 45.81 100 ALA A C 1
ATOM 693 O O . ALA A 1 100 ? -27.832 13.809 5.836 1.00 45.81 100 ALA A O 1
ATOM 694 N N . ALA A 1 101 ? -29.506 12.558 6.656 1.00 47.22 101 ALA A N 1
ATOM 695 C CA . ALA A 1 101 ? -28.654 11.756 7.539 1.00 47.22 101 ALA A CA 1
ATOM 696 C C . ALA A 1 101 ? -27.605 10.927 6.765 1.00 47.22 101 ALA A C 1
ATOM 698 O O . ALA A 1 101 ? -26.458 10.804 7.200 1.00 47.22 101 ALA A O 1
ATOM 699 N N . SER A 1 102 ? -27.954 10.414 5.579 1.00 49.16 102 SER A N 1
ATOM 700 C CA . SER A 1 102 ? -27.037 9.641 4.725 1.00 49.16 102 SER A CA 1
ATOM 701 C C . SER A 1 102 ? -25.911 10.486 4.106 1.00 49.16 102 SER A C 1
ATOM 703 O O . SER A 1 102 ? -24.781 10.010 3.968 1.00 49.16 102 SER A O 1
ATOM 705 N N . VAL A 1 103 ? -26.174 11.765 3.814 1.00 48.69 103 VAL A N 1
ATOM 706 C CA . VAL A 1 103 ? -25.170 12.725 3.319 1.00 48.69 103 VAL A CA 1
ATOM 707 C C . VAL A 1 103 ? -24.257 13.191 4.460 1.00 48.69 103 VAL A C 1
ATOM 709 O O . VAL A 1 103 ? -23.034 13.200 4.308 1.00 48.69 103 VAL A O 1
ATOM 712 N N . GLN A 1 104 ? -24.816 13.467 5.645 1.00 45.25 104 GLN A N 1
ATOM 713 C CA . GLN A 1 104 ? -24.037 13.813 6.842 1.00 45.25 104 GLN A CA 1
ATOM 714 C C . GLN A 1 104 ? -23.134 12.658 7.319 1.00 45.25 104 GLN A C 1
ATOM 716 O O . GLN A 1 104 ? -21.999 12.892 7.736 1.00 45.25 104 GLN A O 1
ATOM 721 N N . MET A 1 105 ? -23.576 11.401 7.200 1.00 47.66 105 MET A N 1
ATOM 722 C CA . MET A 1 105 ? -22.756 10.221 7.518 1.00 47.66 105 MET A CA 1
ATOM 723 C C . MET A 1 105 ? -21.587 10.019 6.539 1.00 47.66 105 MET A C 1
ATOM 725 O O . MET A 1 105 ? -20.510 9.590 6.955 1.00 47.66 105 MET A O 1
ATOM 729 N N . ARG A 1 106 ? -21.752 10.374 5.255 1.00 50.81 106 ARG A N 1
ATOM 730 C CA . ARG A 1 106 ? -20.668 10.344 4.253 1.00 50.81 106 ARG A CA 1
ATOM 731 C C . ARG A 1 106 ? -19.597 11.409 4.517 1.00 50.81 106 ARG A C 1
ATOM 733 O O . ARG A 1 106 ? -18.412 11.140 4.321 1.00 50.81 106 ARG A O 1
ATOM 740 N N . ALA A 1 107 ? -19.988 12.578 5.022 1.00 57.00 107 ALA A N 1
ATOM 741 C CA . ALA A 1 107 ? -19.053 13.638 5.397 1.00 57.00 107 ALA A CA 1
ATOM 742 C C . ALA A 1 107 ? -18.222 13.283 6.647 1.00 57.00 107 ALA A C 1
ATOM 744 O O . ALA A 1 107 ? -17.028 13.569 6.697 1.00 57.00 107 ALA A O 1
ATOM 745 N N . ARG A 1 108 ? -18.817 12.585 7.626 1.00 62.75 108 ARG A N 1
ATOM 746 C CA . ARG A 1 108 ? -18.179 12.279 8.921 1.00 62.75 108 ARG A CA 1
ATOM 747 C C . ARG A 1 108 ? -16.951 11.366 8.850 1.00 62.75 108 ARG A C 1
ATOM 749 O O . ARG A 1 108 ? -16.188 11.360 9.796 1.00 62.75 108 ARG A O 1
ATOM 756 N N . GLY A 1 109 ? -16.732 10.611 7.771 1.00 64.31 109 GLY A N 1
ATOM 757 C CA . GLY A 1 109 ? -15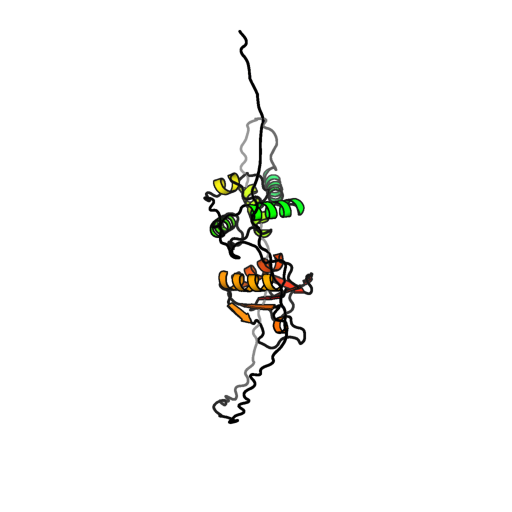.587 9.693 7.633 1.00 64.31 109 GLY A CA 1
ATOM 758 C C . GLY A 1 109 ? -14.440 10.195 6.748 1.00 64.31 109 GLY A C 1
ATOM 759 O O . GLY A 1 109 ? -13.523 9.422 6.456 1.00 64.31 109 GLY A O 1
ATOM 760 N N . THR A 1 110 ? -14.507 11.439 6.266 1.00 87.12 110 THR A N 1
ATOM 761 C CA . THR A 1 110 ? -13.544 11.987 5.301 1.00 87.12 110 THR A CA 1
ATOM 762 C C . THR A 1 110 ? -12.548 12.900 6.010 1.00 87.12 110 THR A C 1
ATOM 764 O O . THR A 1 110 ? -12.920 13.936 6.546 1.00 87.12 110 THR A O 1
ATOM 767 N N . LEU A 1 111 ? -11.271 12.512 6.011 1.00 88.94 111 LEU A N 1
ATOM 768 C CA . LEU A 1 111 ? -10.190 13.295 6.614 1.00 88.94 111 LEU A CA 1
ATOM 769 C C . LEU A 1 111 ? -9.686 14.359 5.633 1.00 88.94 111 LEU A C 1
ATOM 771 O O . LEU A 1 111 ? -9.386 14.038 4.480 1.00 88.94 111 LEU A O 1
ATOM 775 N N . SER A 1 112 ? -9.488 15.588 6.109 1.00 90.31 112 SER A N 1
ATOM 776 C CA . SER A 1 112 ? -8.696 16.591 5.395 1.00 90.31 112 SER A CA 1
ATOM 777 C C . SER A 1 112 ? -7.239 16.132 5.240 1.00 90.31 112 SER A C 1
ATOM 779 O O . SER A 1 112 ? -6.768 15.224 5.933 1.00 90.31 112 SER A O 1
ATOM 781 N N . ALA A 1 113 ? -6.473 16.777 4.357 1.00 80.88 113 ALA A N 1
ATOM 782 C CA . ALA A 1 113 ? -5.067 16.423 4.151 1.00 80.88 113 ALA A CA 1
ATOM 783 C C . ALA A 1 113 ? -4.220 16.569 5.432 1.00 80.88 113 ALA A C 1
ATOM 785 O O . ALA A 1 113 ? -3.337 15.745 5.681 1.00 80.88 113 ALA A O 1
ATOM 786 N N . SER A 1 114 ? -4.487 17.584 6.262 1.00 87.19 114 SER A N 1
ATOM 787 C CA . SER A 1 114 ? -3.792 17.773 7.542 1.00 87.19 114 SER A CA 1
ATOM 788 C C . SER A 1 114 ? -4.193 16.711 8.566 1.00 87.19 114 SER A C 1
ATOM 790 O O . SER A 1 114 ? -3.313 16.107 9.180 1.00 87.19 114 SER A O 1
ATOM 792 N N . GLN A 1 115 ? -5.490 16.410 8.684 1.00 91.75 115 GLN A N 1
ATOM 793 C CA . GLN A 1 115 ? -6.003 15.361 9.571 1.00 91.75 115 GLN A CA 1
ATOM 794 C C . GLN A 1 115 ? -5.448 13.987 9.190 1.00 91.75 115 GLN A C 1
ATOM 796 O O . GLN A 1 115 ? -4.995 13.233 10.045 1.00 91.75 115 GLN A O 1
ATOM 801 N N . LEU A 1 116 ? -5.392 13.685 7.894 1.00 90.25 116 LEU A N 1
ATOM 802 C CA . LEU A 1 116 ? -4.815 12.448 7.386 1.00 90.25 116 LEU A CA 1
ATOM 803 C C . LEU A 1 116 ? -3.328 12.317 7.741 1.00 90.25 116 LEU A C 1
ATOM 805 O O . LEU A 1 116 ? -2.898 11.253 8.188 1.00 90.25 116 LEU A O 1
ATOM 809 N N . ARG A 1 117 ? -2.538 13.385 7.564 1.00 79.75 117 ARG A N 1
ATOM 810 C CA . ARG A 1 117 ? -1.119 13.392 7.957 1.00 79.75 117 ARG A CA 1
ATOM 811 C C . ARG A 1 117 ? -0.956 13.171 9.461 1.00 79.75 117 ARG A C 1
ATOM 813 O O . ARG A 1 117 ? -0.137 12.340 9.854 1.00 79.75 117 ARG A O 1
ATOM 820 N N . ALA A 1 118 ? -1.761 13.851 10.278 1.00 85.62 118 ALA A N 1
ATOM 821 C CA . ALA A 1 118 ? -1.747 13.703 11.731 1.00 85.62 118 ALA A CA 1
ATOM 822 C C . ALA A 1 118 ? -2.107 12.271 12.165 1.00 85.62 118 ALA A C 1
ATOM 824 O O . ALA A 1 118 ? -1.374 11.660 12.941 1.00 85.62 118 ALA A O 1
ATOM 825 N N . ALA A 1 119 ? -3.166 11.691 11.598 1.00 93.12 119 ALA A N 1
ATOM 826 C CA . ALA A 1 119 ? -3.596 10.324 11.882 1.00 93.12 119 ALA A CA 1
ATOM 827 C C . ALA A 1 119 ? -2.518 9.291 11.522 1.00 93.12 119 ALA A C 1
ATOM 829 O O . ALA A 1 119 ? -2.225 8.380 12.296 1.00 93.12 119 ALA A O 1
ATOM 830 N N . VAL A 1 120 ? -1.882 9.438 10.356 1.00 84.94 120 VAL A N 1
ATOM 831 C CA . VAL A 1 120 ? -0.789 8.555 9.926 1.00 84.94 120 VAL A CA 1
ATOM 832 C C . VAL A 1 120 ? 0.414 8.672 10.860 1.00 84.94 120 VAL A C 1
ATOM 834 O O . VAL A 1 120 ? 0.971 7.647 11.255 1.00 84.94 120 VAL A O 1
ATOM 837 N N . ALA A 1 121 ? 0.804 9.890 11.242 1.00 77.94 121 ALA A N 1
ATOM 838 C CA . ALA A 1 121 ? 1.897 10.113 12.186 1.00 77.94 121 ALA A CA 1
ATOM 839 C C . ALA A 1 121 ? 1.593 9.483 13.554 1.00 77.94 121 ALA A C 1
ATOM 841 O O . ALA A 1 121 ? 2.406 8.706 14.062 1.00 77.94 121 ALA A O 1
ATOM 842 N N . TYR A 1 122 ? 0.393 9.730 14.091 1.00 91.56 122 TYR A N 1
ATOM 843 C CA . TYR A 1 122 ? -0.082 9.128 15.336 1.00 91.56 122 TYR A CA 1
ATOM 844 C C . TYR A 1 122 ? 0.001 7.602 15.271 1.00 91.56 122 TYR A C 1
ATOM 846 O O . TYR A 1 122 ? 0.653 6.973 16.103 1.00 91.56 122 TYR A O 1
ATOM 854 N N . ASN A 1 123 ? -0.597 6.999 14.243 1.00 93.38 123 ASN A N 1
ATOM 855 C CA . ASN A 1 123 ? -0.660 5.551 14.096 1.00 93.38 123 ASN A CA 1
ATOM 856 C C . ASN A 1 123 ? 0.739 4.920 13.964 1.00 93.38 123 ASN A C 1
ATOM 858 O O . ASN A 1 123 ? 1.025 3.912 14.612 1.00 93.38 123 ASN A O 1
ATOM 862 N N . ARG A 1 124 ? 1.651 5.531 13.196 1.00 86.75 124 ARG A N 1
ATOM 863 C CA . ARG A 1 124 ? 3.050 5.075 13.086 1.00 86.75 124 ARG A CA 1
ATOM 864 C C . ARG A 1 124 ? 3.797 5.146 14.421 1.00 86.75 124 ARG A C 1
ATOM 866 O O . ARG A 1 124 ? 4.598 4.260 14.707 1.00 86.75 124 ARG A O 1
ATOM 873 N N . GLY A 1 125 ? 3.497 6.140 15.257 1.00 83.81 125 GLY A N 1
ATOM 874 C CA . GLY A 1 125 ? 4.087 6.302 16.589 1.00 83.81 125 GLY A CA 1
ATOM 875 C C . GLY A 1 125 ? 3.602 5.295 17.640 1.00 83.81 125 GLY A C 1
ATOM 876 O O . GLY A 1 125 ? 4.220 5.161 18.693 1.00 83.81 125 GLY A O 1
ATOM 877 N N . ARG A 1 126 ? 2.523 4.538 17.384 1.00 90.06 126 ARG A N 1
ATOM 878 C CA . ARG A 1 126 ? 1.920 3.647 18.397 1.00 90.06 126 ARG A CA 1
ATOM 879 C C . ARG A 1 126 ? 2.792 2.449 18.783 1.00 90.06 126 ARG A C 1
ATOM 881 O O . ARG A 1 126 ? 2.567 1.861 19.847 1.00 90.06 126 ARG A O 1
ATOM 888 N N . GLY A 1 127 ? 3.731 2.048 17.925 1.00 84.94 127 GLY A N 1
ATOM 889 C CA . GLY A 1 127 ? 4.577 0.869 18.144 1.00 84.94 127 GLY A CA 1
ATOM 890 C C . GLY A 1 127 ? 3.787 -0.436 18.316 1.00 84.94 127 GLY A C 1
ATOM 891 O O . GLY A 1 127 ? 4.241 -1.338 19.018 1.00 84.94 127 GLY A O 1
ATOM 892 N N . LEU A 1 128 ? 2.578 -0.526 17.746 1.00 89.31 128 LEU A N 1
ATOM 893 C CA . LEU A 1 128 ? 1.798 -1.768 17.745 1.00 89.31 128 LEU A CA 1
ATOM 894 C C . LEU A 1 128 ? 2.444 -2.784 16.802 1.00 89.31 128 LEU A C 1
ATOM 896 O O . LEU A 1 128 ? 3.032 -2.414 15.783 1.00 89.31 128 LEU A O 1
ATOM 900 N N . SER A 1 129 ? 2.322 -4.064 17.140 1.00 87.31 129 SER A N 1
ATOM 901 C CA . SER A 1 129 ? 2.831 -5.146 16.306 1.00 87.31 129 SER A CA 1
ATOM 902 C C . SER A 1 129 ? 2.134 -5.169 14.940 1.00 87.31 129 SER A C 1
ATOM 904 O O . SER A 1 129 ? 0.990 -4.726 14.784 1.00 87.31 129 SER A O 1
ATOM 906 N N . ARG A 1 130 ? 2.802 -5.757 13.939 1.00 82.06 130 ARG A N 1
ATOM 907 C CA . ARG A 1 130 ? 2.195 -5.980 12.617 1.00 82.06 130 ARG A CA 1
ATOM 908 C C . ARG A 1 130 ? 0.913 -6.812 12.707 1.00 82.06 130 ARG A C 1
ATOM 910 O O . ARG A 1 130 ? -0.034 -6.528 11.986 1.00 82.06 130 ARG A O 1
ATOM 917 N N . GLY A 1 131 ? 0.857 -7.793 13.610 1.00 84.06 131 GLY A N 1
ATOM 918 C CA . GLY A 1 131 ? -0.346 -8.598 13.846 1.00 84.06 131 GLY A CA 1
ATOM 919 C C . GLY A 1 131 ? -1.525 -7.755 14.332 1.00 84.06 131 GLY A C 1
ATOM 920 O O . GLY A 1 131 ? -2.614 -7.845 13.772 1.00 84.06 131 GLY A O 1
ATOM 921 N N . THR A 1 132 ? -1.294 -6.862 15.300 1.00 95.12 132 THR A N 1
ATOM 922 C CA . THR A 1 132 ? -2.331 -5.933 15.772 1.00 95.12 132 THR A CA 1
ATOM 923 C C . THR A 1 132 ? -2.818 -5.017 14.646 1.00 95.12 132 THR A C 1
ATOM 925 O O . THR A 1 132 ? -4.025 -4.847 14.491 1.00 95.12 132 THR A O 1
ATOM 928 N N . TRP A 1 133 ? -1.919 -4.475 13.818 1.00 93.12 133 TRP A N 1
ATOM 929 C CA . TRP A 1 133 ? -2.319 -3.630 12.687 1.00 93.12 133 TRP A CA 1
ATOM 930 C C . TRP A 1 133 ? -3.125 -4.372 11.621 1.00 93.12 133 TRP A C 1
ATOM 932 O O . TRP A 1 133 ? -4.104 -3.818 11.128 1.00 93.12 133 TRP A O 1
ATOM 942 N N . ARG A 1 134 ? -2.785 -5.629 11.312 1.00 88.94 134 ARG A N 1
ATOM 943 C CA . ARG A 1 134 ? -3.586 -6.454 10.395 1.00 88.94 134 ARG A CA 1
ATOM 944 C C . ARG A 1 134 ? -5.011 -6.637 10.907 1.00 88.94 134 ARG A C 1
ATOM 946 O O . ARG A 1 134 ? -5.950 -6.440 10.147 1.00 88.94 134 ARG A O 1
ATOM 953 N N . ASN A 1 135 ? -5.179 -6.913 12.201 1.00 96.06 135 ASN A N 1
ATOM 954 C CA . ASN A 1 135 ? -6.507 -7.048 12.806 1.00 96.06 135 ASN A CA 1
ATOM 955 C C . ASN A 1 135 ? -7.315 -5.745 12.707 1.00 96.06 135 ASN A C 1
ATOM 957 O O . ASN A 1 135 ? -8.497 -5.773 12.363 1.00 96.06 135 ASN A O 1
ATOM 961 N N . VAL A 1 136 ? -6.670 -4.601 12.963 1.00 97.19 136 VAL A N 1
ATOM 962 C CA . VAL A 1 136 ? -7.290 -3.273 12.827 1.00 97.19 136 VAL A CA 1
ATOM 963 C C . VAL A 1 136 ? -7.753 -3.039 11.394 1.00 97.19 136 VAL A C 1
ATOM 965 O O . VAL A 1 136 ? -8.891 -2.639 11.169 1.00 97.19 136 VAL A O 1
ATOM 968 N N . GLN A 1 137 ? -6.889 -3.307 10.419 1.00 94.00 137 GLN A N 1
ATOM 969 C CA . GLN A 1 137 ? -7.181 -3.110 9.003 1.00 94.00 137 GLN A CA 1
ATOM 970 C C . GLN A 1 137 ? -8.303 -4.023 8.506 1.00 94.00 137 GLN A C 1
ATOM 972 O O . GLN A 1 137 ? -9.199 -3.539 7.815 1.00 94.00 137 GLN A O 1
ATOM 977 N N . SER A 1 138 ? -8.304 -5.298 8.912 1.00 92.44 138 SER A N 1
ATOM 978 C CA . SER A 1 138 ? -9.395 -6.233 8.617 1.00 92.44 138 SER A CA 1
ATOM 979 C C . SER A 1 138 ? -10.733 -5.708 9.136 1.00 92.44 138 SER A C 1
ATOM 981 O O . SER A 1 138 ? -11.706 -5.682 8.389 1.00 92.44 138 SER A O 1
ATOM 983 N N . LYS A 1 139 ? -10.785 -5.213 10.383 1.00 97.38 139 LYS A N 1
ATOM 984 C CA . LYS A 1 139 ? -12.016 -4.633 10.948 1.00 97.38 139 LYS A CA 1
ATOM 985 C C . LYS A 1 139 ? -12.414 -3.317 10.282 1.00 97.38 139 LYS A C 1
ATOM 987 O O . LYS A 1 139 ? -13.599 -3.070 10.081 1.00 97.38 139 LYS A O 1
ATOM 992 N N . ALA A 1 140 ? -11.446 -2.475 9.931 1.00 95.81 140 ALA A N 1
ATOM 993 C CA . ALA A 1 140 ? -11.693 -1.181 9.304 1.00 95.81 140 ALA A CA 1
ATOM 994 C C . ALA A 1 140 ? -12.136 -1.290 7.830 1.00 95.81 140 ALA A C 1
ATOM 996 O O . ALA A 1 140 ? -12.750 -0.357 7.305 1.00 95.81 140 ALA A O 1
ATOM 997 N N . GLY A 1 141 ? -11.856 -2.419 7.170 1.00 88.75 141 GLY A N 1
ATOM 998 C CA . GLY A 1 141 ? -12.133 -2.628 5.749 1.00 88.75 141 GLY A CA 1
ATOM 999 C C . GLY A 1 141 ? -11.039 -2.059 4.841 1.00 88.75 141 GLY A C 1
ATOM 1000 O O . GLY A 1 141 ? -11.334 -1.462 3.807 1.00 88.75 141 GLY A O 1
ATOM 1001 N N . SER A 1 142 ? -9.772 -2.194 5.241 1.00 84.25 142 SER A N 1
ATOM 1002 C CA . SER A 1 142 ? -8.603 -1.933 4.391 1.00 84.25 142 SER A CA 1
ATOM 1003 C C . SER A 1 142 ? -7.757 -3.193 4.222 1.00 84.25 142 SER A C 1
ATOM 1005 O O . SER A 1 142 ? -7.958 -4.190 4.910 1.00 84.25 142 SER A O 1
ATOM 1007 N N . ALA A 1 143 ? -6.764 -3.148 3.331 1.00 75.50 143 ALA A N 1
ATOM 1008 C CA . ALA A 1 143 ? -5.801 -4.236 3.202 1.00 75.50 143 ALA A CA 1
ATOM 1009 C C . ALA A 1 143 ? -5.107 -4.511 4.549 1.00 75.50 143 ALA A C 1
ATOM 1011 O O . ALA A 1 143 ? -4.531 -3.605 5.148 1.00 75.50 143 ALA A O 1
ATOM 1012 N N . ALA A 1 144 ? -5.172 -5.760 5.014 1.00 78.94 144 ALA A N 1
ATOM 1013 C CA . ALA A 1 144 ? -4.552 -6.216 6.254 1.00 78.94 144 ALA A CA 1
ATOM 1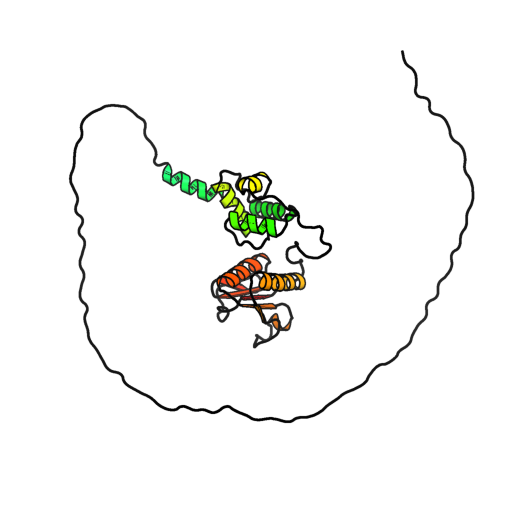014 C C . ALA A 1 144 ? -3.058 -6.522 6.057 1.00 78.94 144 ALA A C 1
ATOM 1016 O O . ALA A 1 144 ? -2.619 -7.668 6.135 1.00 78.94 144 ALA A O 1
ATOM 1017 N N . ASP A 1 145 ? -2.271 -5.492 5.754 1.00 68.31 145 ASP A N 1
ATOM 1018 C CA . ASP A 1 145 ? -0.825 -5.583 5.511 1.00 68.31 145 ASP A CA 1
ATOM 1019 C C . ASP A 1 145 ? 0.052 -5.310 6.751 1.00 68.31 145 ASP A C 1
ATOM 1021 O O . ASP A 1 145 ? 1.258 -5.574 6.745 1.00 68.31 145 ASP A O 1
ATOM 1025 N N . GLY A 1 146 ? -0.554 -4.845 7.841 1.00 78.06 146 GLY A N 1
ATOM 1026 C CA . GLY A 1 146 ? 0.094 -4.519 9.105 1.00 78.06 146 GLY A CA 1
ATOM 1027 C C . GLY A 1 146 ? 0.711 -3.121 9.152 1.00 78.06 146 GLY A C 1
ATOM 1028 O O . GLY A 1 146 ? 1.470 -2.843 10.082 1.00 78.06 146 GLY A O 1
ATOM 1029 N N . ILE A 1 147 ? 0.433 -2.256 8.170 1.00 79.62 147 ILE A N 1
ATOM 1030 C CA . ILE A 1 147 ? 1.075 -0.947 8.020 1.00 79.62 147 ILE A CA 1
ATOM 1031 C C . ILE A 1 147 ? 0.063 0.197 8.199 1.00 79.62 147 ILE A C 1
ATOM 1033 O O . ILE A 1 147 ? -0.879 0.362 7.419 1.00 79.62 147 ILE A O 1
ATOM 1037 N N . PRO A 1 148 ? 0.272 1.084 9.184 1.00 83.50 148 PRO A N 1
ATOM 1038 C CA . PRO A 1 148 ? -0.609 2.225 9.414 1.00 83.50 148 PRO A CA 1
ATOM 1039 C C . PRO A 1 148 ? -0.369 3.392 8.430 1.00 83.50 148 PRO A C 1
ATOM 1041 O O . PRO A 1 148 ? 0.099 4.465 8.810 1.00 83.50 148 PRO A O 1
ATOM 1044 N N . GLY A 1 149 ? -0.643 3.185 7.139 1.00 82.44 149 GLY A N 1
ATOM 1045 C CA . GLY A 1 149 ? -0.550 4.212 6.091 1.00 82.44 149 GLY A CA 1
ATOM 1046 C C . GLY A 1 149 ? -1.825 5.057 5.909 1.00 82.44 149 GLY A C 1
ATOM 1047 O O . GLY A 1 149 ? -2.829 4.821 6.585 1.00 82.44 149 GLY A O 1
ATOM 1048 N N . PRO A 1 150 ? -1.827 6.024 4.967 1.00 83.88 150 PRO A N 1
ATOM 1049 C CA . PRO A 1 150 ? -2.994 6.858 4.654 1.00 83.88 150 PRO A CA 1
ATOM 1050 C C . PRO A 1 150 ? -4.280 6.076 4.357 1.00 83.88 150 PRO A C 1
ATOM 1052 O O . PRO A 1 150 ? -5.364 6.472 4.779 1.00 83.88 150 PRO A O 1
ATOM 1055 N N . ASN A 1 151 ? -4.172 4.939 3.663 1.00 79.94 151 ASN A N 1
ATOM 1056 C CA . ASN A 1 151 ? -5.321 4.075 3.384 1.00 79.94 151 ASN A CA 1
ATOM 1057 C C . ASN A 1 151 ? -5.911 3.466 4.662 1.00 79.94 151 ASN A C 1
ATOM 1059 O O . ASN A 1 151 ? -7.131 3.466 4.824 1.00 79.94 151 ASN A O 1
ATOM 1063 N N . THR A 1 152 ? -5.053 3.031 5.589 1.00 89.69 152 THR A N 1
ATOM 1064 C CA . THR A 1 152 ? -5.456 2.556 6.918 1.00 89.69 152 THR A CA 1
ATOM 1065 C C . THR A 1 152 ? -6.153 3.670 7.695 1.00 89.69 152 THR A C 1
ATOM 1067 O O . THR A 1 152 ? -7.255 3.460 8.184 1.00 89.69 152 THR A O 1
ATOM 1070 N N . ALA A 1 153 ? -5.574 4.875 7.747 1.00 94.00 153 ALA A N 1
ATOM 1071 C CA . ALA A 1 153 ? -6.161 6.009 8.466 1.00 94.00 153 ALA A CA 1
ATOM 1072 C C . ALA A 1 153 ? -7.553 6.393 7.928 1.00 94.00 153 ALA A C 1
ATOM 1074 O O . ALA A 1 153 ? -8.490 6.549 8.705 1.00 94.00 153 ALA A O 1
ATOM 1075 N N . ARG A 1 154 ? -7.730 6.457 6.600 1.00 93.94 154 ARG A N 1
ATOM 1076 C CA . ARG A 1 154 ? -9.047 6.704 5.982 1.00 93.94 154 ARG A CA 1
ATOM 1077 C C . ARG A 1 154 ? -10.061 5.601 6.289 1.00 93.94 154 ARG A C 1
ATOM 1079 O O . ARG A 1 154 ? -11.226 5.891 6.542 1.00 93.94 154 ARG A O 1
ATOM 1086 N N . ALA A 1 155 ? -9.645 4.336 6.245 1.00 93.56 155 ALA A N 1
ATOM 1087 C CA . ALA A 1 155 ? -10.531 3.219 6.565 1.00 93.56 155 ALA A CA 1
ATOM 1088 C C . ALA A 1 155 ? -10.945 3.230 8.039 1.00 93.56 155 ALA A C 1
ATOM 1090 O O . ALA A 1 155 ? -12.121 3.043 8.342 1.00 93.56 155 ALA A O 1
ATOM 1091 N N . VAL A 1 156 ? -10.002 3.520 8.937 1.00 97.56 156 VAL A N 1
ATOM 1092 C CA . VAL A 1 156 ? -10.265 3.690 10.368 1.00 97.56 156 VAL A CA 1
ATOM 1093 C C . VAL A 1 156 ? -11.224 4.853 10.605 1.00 97.56 156 VAL A C 1
ATOM 1095 O O . VAL A 1 156 ? -12.189 4.651 11.326 1.00 97.56 156 VAL A O 1
ATOM 1098 N N . ALA A 1 157 ? -11.045 6.007 9.953 1.00 97.25 157 ALA A N 1
ATOM 1099 C CA . ALA A 1 157 ? -11.951 7.153 10.087 1.00 97.25 157 ALA A CA 1
ATOM 1100 C C . ALA A 1 157 ? -13.391 6.807 9.680 1.00 97.25 157 ALA A C 1
ATOM 1102 O O . ALA A 1 157 ? -14.338 7.045 10.429 1.00 97.25 157 ALA A O 1
ATOM 1103 N N . ARG A 1 158 ? -13.571 6.146 8.528 1.00 96.56 158 ARG A N 1
ATOM 1104 C CA . ARG A 1 158 ? -14.892 5.649 8.102 1.00 96.56 158 ARG A CA 1
ATOM 1105 C C . ARG A 1 158 ? -15.467 4.631 9.079 1.00 96.56 158 ARG A C 1
ATOM 1107 O O . ARG A 1 158 ? -16.664 4.642 9.345 1.00 96.56 158 ARG A O 1
ATOM 1114 N N . TRP A 1 159 ? -14.631 3.736 9.599 1.00 96.69 159 TRP A N 1
ATOM 1115 C CA . TRP A 1 159 ? -15.054 2.770 10.603 1.00 96.69 159 TRP A CA 1
ATOM 1116 C C . TRP A 1 159 ? -15.504 3.482 11.882 1.00 96.69 159 TRP A C 1
ATOM 1118 O O . TRP A 1 159 ? -16.629 3.277 12.312 1.00 96.69 159 TRP A O 1
ATOM 1128 N N . GLN A 1 160 ? -14.705 4.394 12.425 1.00 97.62 160 GLN A N 1
ATOM 1129 C CA . GLN A 1 160 ? -15.043 5.194 13.601 1.00 97.62 160 GLN A CA 1
ATOM 1130 C C . GLN A 1 160 ? -16.380 5.923 13.430 1.00 97.62 160 GLN A C 1
ATOM 1132 O O . GLN A 1 160 ? -17.239 5.794 14.300 1.00 97.6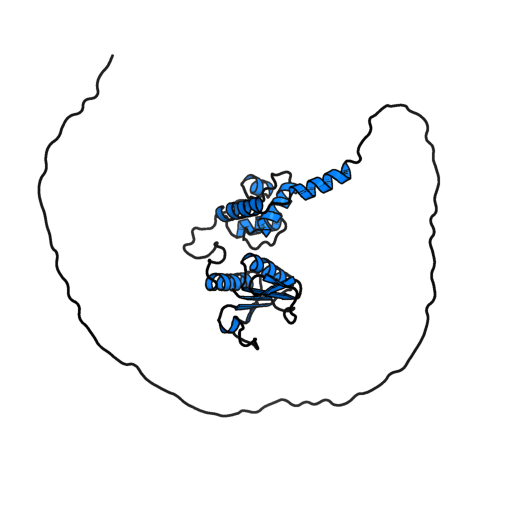2 160 GLN A O 1
ATOM 1137 N N . ALA A 1 161 ? -16.602 6.580 12.285 1.00 95.56 161 ALA A N 1
ATOM 1138 C CA . ALA A 1 161 ? -17.867 7.246 11.979 1.00 95.56 161 ALA A CA 1
ATOM 1139 C C . ALA A 1 161 ? -19.070 6.285 12.041 1.00 95.56 161 ALA A C 1
ATOM 1141 O O . ALA A 1 161 ? -20.084 6.607 12.659 1.00 95.56 161 ALA A O 1
ATOM 1142 N N . ARG A 1 162 ? -18.950 5.078 11.462 1.00 95.31 162 ARG A N 1
ATOM 1143 C CA . ARG A 1 162 ? -20.011 4.048 11.493 1.00 95.31 162 ARG A CA 1
ATOM 1144 C C . ARG A 1 162 ? -20.320 3.536 12.899 1.00 95.31 162 ARG A C 1
ATOM 1146 O O . ARG A 1 162 ? -21.444 3.128 13.154 1.00 95.31 162 ARG A O 1
ATOM 1153 N N . TYR A 1 163 ? -19.337 3.547 13.796 1.00 93.81 163 TYR A N 1
ATOM 1154 C CA . TYR A 1 163 ? -19.484 3.061 15.170 1.00 93.81 163 TYR A CA 1
ATOM 1155 C C . TYR A 1 163 ? -19.654 4.198 16.195 1.00 93.81 163 TYR A C 1
ATOM 1157 O O . TYR A 1 163 ? -19.550 3.958 17.399 1.00 93.81 163 TYR A O 1
ATOM 1165 N N . GLY A 1 164 ? -19.940 5.427 15.751 1.00 92.94 164 GLY A N 1
ATOM 1166 C CA . GLY A 1 164 ? -20.215 6.562 16.639 1.00 92.94 164 GLY A CA 1
ATOM 1167 C C . GLY A 1 164 ? -19.004 7.026 17.453 1.00 92.94 164 GLY A C 1
ATOM 1168 O O . GLY A 1 164 ? -19.160 7.499 18.573 1.00 92.94 164 GLY A O 1
ATOM 1169 N N . LEU A 1 165 ? -17.793 6.844 16.925 1.00 93.94 165 LEU A N 1
ATOM 1170 C CA . LEU A 1 165 ? -16.561 7.401 17.484 1.00 93.94 165 LEU A CA 1
ATOM 1171 C C . LEU A 1 165 ? -16.164 8.680 16.736 1.00 93.94 165 LEU A C 1
ATOM 1173 O O . LEU A 1 165 ? -16.599 8.912 15.606 1.00 93.94 165 LEU A O 1
ATOM 1177 N N . ALA A 1 166 ? -15.269 9.468 17.339 1.00 92.75 166 ALA A N 1
ATOM 1178 C CA . ALA A 1 166 ? -14.565 10.525 16.621 1.00 92.75 166 ALA A CA 1
ATOM 1179 C C . ALA A 1 166 ? -13.827 9.917 15.417 1.00 92.75 166 ALA A C 1
ATOM 1181 O O . ALA A 1 166 ? -13.011 9.009 15.566 1.00 92.75 166 ALA A O 1
ATOM 1182 N N . ALA A 1 167 ? -14.152 10.392 14.219 1.00 96.19 167 ALA A N 1
ATOM 1183 C CA . ALA A 1 167 ? -13.650 9.859 12.958 1.00 96.19 167 ALA A CA 1
ATOM 1184 C C . ALA A 1 167 ? -12.321 10.507 12.549 1.00 96.19 167 ALA A C 1
ATOM 1186 O O . ALA A 1 167 ? -12.182 11.066 11.465 1.00 96.19 167 ALA A O 1
ATOM 1187 N N . ASP A 1 168 ? -11.346 10.452 13.451 1.00 94.94 168 ASP A N 1
ATOM 1188 C CA . ASP A 1 168 ? -10.030 11.080 13.312 1.00 94.94 168 ASP A CA 1
ATOM 1189 C C . ASP A 1 168 ? -8.994 10.194 12.593 1.00 94.94 168 ASP A C 1
ATOM 1191 O O . ASP A 1 168 ? -7.895 10.644 12.276 1.00 94.94 168 ASP A O 1
ATOM 1195 N N . GLY A 1 169 ? -9.325 8.931 12.314 1.00 95.94 169 GLY A N 1
ATOM 1196 C CA . GLY A 1 169 ? -8.423 7.952 11.709 1.00 95.94 169 GLY A CA 1
ATOM 1197 C C . GLY A 1 169 ? -7.333 7.434 12.651 1.00 95.94 169 GLY A C 1
ATOM 1198 O O . GLY A 1 169 ? -6.449 6.693 12.204 1.00 95.94 169 GLY A O 1
ATOM 1199 N N . ALA A 1 170 ? -7.371 7.802 13.933 1.00 97.62 170 ALA A N 1
ATOM 1200 C CA . ALA A 1 170 ? -6.381 7.454 14.939 1.00 97.62 170 ALA A CA 1
ATOM 1201 C C . ALA A 1 170 ? -6.777 6.187 15.721 1.00 97.62 170 ALA A C 1
ATOM 1203 O O . ALA A 1 170 ? -7.866 6.040 16.279 1.00 97.62 170 ALA A O 1
ATOM 1204 N N . VAL A 1 171 ? -5.853 5.232 15.817 1.00 97.62 171 VAL A N 1
ATOM 1205 C CA . VAL A 1 171 ? -6.089 3.949 16.496 1.00 97.62 171 VAL A CA 1
ATOM 1206 C C . VAL A 1 171 ? -5.626 4.024 17.948 1.00 97.62 171 VAL A C 1
ATOM 1208 O O . VAL A 1 171 ? -4.576 3.498 18.342 1.00 97.62 171 VAL A O 1
ATOM 1211 N N . GLY A 1 172 ? -6.426 4.736 18.741 1.00 94.81 172 GLY A N 1
ATOM 1212 C CA . GLY A 1 172 ? -6.288 4.853 20.191 1.00 94.81 172 GLY A CA 1
ATOM 1213 C C . GLY A 1 172 ? -6.961 3.709 20.971 1.00 94.81 172 GLY A C 1
ATOM 1214 O O . GLY A 1 172 ? -7.549 2.804 20.372 1.00 94.81 172 GLY A O 1
ATOM 1215 N N . PRO A 1 173 ? -6.890 3.734 22.317 1.00 95.44 173 PRO A N 1
ATOM 1216 C CA . PRO A 1 173 ? -7.523 2.732 23.180 1.00 95.44 173 PRO A CA 1
ATOM 1217 C C . PRO A 1 173 ? -9.029 2.571 22.945 1.00 95.44 173 PRO A C 1
ATOM 1219 O O . PRO A 1 173 ? -9.497 1.442 22.861 1.00 95.44 173 PRO A O 1
ATOM 1222 N N . HIS A 1 174 ? -9.772 3.667 22.749 1.00 94.38 174 HIS A N 1
ATOM 1223 C CA . HIS A 1 174 ? -11.210 3.610 22.453 1.00 94.38 174 HIS A CA 1
ATOM 1224 C C . HIS A 1 174 ? -11.497 2.902 21.123 1.00 94.38 174 HIS A C 1
ATOM 1226 O O . HIS A 1 174 ? -12.367 2.033 21.063 1.00 94.38 174 HIS A O 1
ATOM 1232 N N . THR A 1 175 ? -10.723 3.210 20.076 1.00 97.56 175 THR A N 1
ATOM 1233 C CA . THR A 1 175 ? -10.828 2.539 18.772 1.00 97.56 175 THR A CA 1
ATOM 1234 C C . THR A 1 175 ? -10.547 1.041 18.908 1.00 97.56 175 THR A C 1
ATOM 1236 O O . THR A 1 175 ? -11.335 0.222 18.442 1.00 97.56 175 THR A O 1
ATOM 1239 N N . LEU A 1 176 ? -9.463 0.661 19.593 1.00 97.50 176 LEU A N 1
ATOM 1240 C CA . LEU A 1 176 ? -9.087 -0.744 19.795 1.00 97.50 176 LEU A CA 1
ATOM 1241 C C . LEU A 1 176 ? -10.096 -1.509 20.656 1.00 97.50 176 LEU A C 1
ATOM 1243 O O . LEU A 1 176 ? -10.465 -2.628 20.301 1.00 97.50 176 LEU A O 1
ATOM 1247 N N . GLY A 1 177 ? -10.575 -0.897 21.740 1.00 97.25 177 GLY A N 1
ATOM 1248 C CA . GLY A 1 177 ? -11.601 -1.463 22.611 1.00 97.25 177 GLY A CA 1
ATOM 1249 C C . GLY A 1 177 ? -12.901 -1.704 21.853 1.00 97.25 177 GLY A C 1
ATOM 1250 O O . GLY A 1 177 ? -13.434 -2.809 21.889 1.00 97.25 177 GLY A O 1
ATOM 1251 N N . ARG A 1 178 ? -13.349 -0.727 21.055 1.00 97.31 178 ARG A N 1
ATOM 1252 C CA . ARG A 1 178 ? -14.545 -0.882 20.216 1.00 97.31 178 ARG A CA 1
ATOM 1253 C C . ARG A 1 178 ? -14.356 -1.925 19.113 1.00 97.31 178 ARG A C 1
ATOM 1255 O O . ARG A 1 178 ? -15.306 -2.607 18.746 1.00 97.31 178 ARG A O 1
ATOM 1262 N N . MET A 1 179 ? -13.136 -2.085 18.598 1.00 97.69 179 MET A N 1
ATOM 1263 C CA . MET A 1 179 ? -12.789 -3.168 17.675 1.00 97.69 179 MET A CA 1
ATOM 1264 C C . MET A 1 179 ? -12.634 -4.529 18.376 1.00 97.69 179 MET A C 1
ATOM 1266 O O . MET A 1 179 ? -12.543 -5.540 17.683 1.00 97.69 179 MET A O 1
ATOM 1270 N N . GLY A 1 180 ? -12.594 -4.602 19.709 1.00 97.25 180 GLY A N 1
ATOM 1271 C CA . GLY A 1 180 ? -12.300 -5.837 20.441 1.00 97.25 180 GLY A CA 1
ATOM 1272 C C . GLY A 1 180 ? -10.881 -6.365 20.191 1.00 97.25 180 GLY A C 1
ATOM 1273 O O . GLY A 1 180 ? -10.659 -7.573 20.196 1.00 97.25 180 GLY A O 1
ATOM 1274 N N . ILE A 1 181 ? -9.919 -5.481 19.909 1.00 96.56 181 ILE A N 1
ATOM 1275 C CA . ILE A 1 181 ? -8.532 -5.848 19.602 1.00 96.56 181 ILE A CA 1
ATOM 1276 C C . ILE A 1 181 ? -7.653 -5.563 20.817 1.00 96.56 181 ILE A C 1
ATOM 1278 O O . ILE A 1 181 ? -7.481 -4.413 21.222 1.00 96.56 181 ILE A O 1
ATOM 1282 N N . LYS A 1 182 ? -7.015 -6.608 21.349 1.00 95.12 182 LYS A N 1
ATOM 1283 C CA . LYS A 1 182 ? -5.965 -6.458 22.362 1.00 95.12 182 LYS A CA 1
ATOM 1284 C C . LYS A 1 182 ? -4.700 -5.901 21.706 1.00 95.12 182 LYS A C 1
ATOM 1286 O O . LYS A 1 182 ? -4.182 -6.459 20.734 1.00 95.12 182 LYS A O 1
ATOM 1291 N N . ALA A 1 183 ? -4.215 -4.774 22.221 1.00 89.31 183 ALA A N 1
ATOM 1292 C CA . ALA A 1 183 ? -2.984 -4.163 21.746 1.00 89.31 183 ALA A CA 1
ATOM 1293 C C . ALA A 1 183 ? -1.788 -5.045 22.122 1.00 89.31 183 ALA A C 1
ATOM 1295 O O . ALA A 1 183 ? -1.585 -5.339 23.295 1.00 89.31 183 ALA A O 1
ATOM 1296 N N . SER A 1 184 ? -0.967 -5.409 21.140 1.00 89.25 184 SER A N 1
ATOM 1297 C CA . SER A 1 184 ? 0.358 -5.978 21.389 1.00 89.25 184 SER A CA 1
ATOM 1298 C C . SER A 1 184 ? 1.410 -5.011 20.861 1.00 89.25 184 SER A C 1
ATOM 1300 O O . SER A 1 184 ? 1.264 -4.457 19.765 1.00 89.25 184 SER A O 1
ATOM 1302 N N . LYS A 1 185 ? 2.451 -4.755 21.653 1.00 86.75 185 LYS A N 1
ATOM 1303 C CA . LYS A 1 185 ? 3.588 -3.945 21.211 1.00 86.75 185 LYS A CA 1
ATOM 1304 C C . LYS A 1 185 ? 4.473 -4.780 20.296 1.00 86.75 185 LYS A C 1
ATOM 1306 O O . LYS A 1 185 ? 4.584 -5.992 20.464 1.00 86.75 185 LYS A O 1
ATOM 1311 N N . ALA A 1 186 ? 5.079 -4.136 19.305 1.00 68.38 186 ALA A N 1
ATOM 1312 C CA . ALA A 1 186 ? 6.131 -4.785 18.540 1.00 68.38 186 ALA A CA 1
ATOM 1313 C C . ALA A 1 186 ? 7.288 -5.145 19.497 1.00 68.38 186 ALA A C 1
ATOM 1315 O O . ALA A 1 186 ? 7.630 -4.312 20.344 1.00 68.38 186 ALA A O 1
ATOM 1316 N N . PRO A 1 187 ? 7.887 -6.345 19.395 1.00 58.12 187 PRO A N 1
ATOM 1317 C CA . PRO A 1 187 ? 9.091 -6.652 20.157 1.00 58.12 187 PRO A CA 1
ATOM 1318 C C . PRO A 1 187 ? 10.173 -5.609 19.840 1.00 58.12 187 PRO A C 1
ATOM 1320 O O . PRO A 1 187 ? 10.288 -5.162 18.693 1.00 58.12 187 PRO A O 1
ATOM 1323 N N . LYS A 1 188 ? 10.963 -5.207 20.847 1.00 47.91 188 LYS A N 1
ATOM 1324 C CA . LYS A 1 188 ? 12.185 -4.405 20.653 1.00 47.91 188 LYS A CA 1
ATOM 1325 C C . LYS A 1 188 ? 13.202 -5.264 19.890 1.00 47.91 188 LYS A C 1
ATOM 1327 O O . LYS A 1 188 ? 14.098 -5.846 20.480 1.00 47.91 188 LYS A O 1
ATOM 1332 N N . GLN A 1 189 ? 13.031 -5.394 18.580 1.00 44.41 189 GLN A N 1
ATOM 1333 C CA . GLN A 1 189 ? 14.016 -6.022 17.708 1.00 44.41 189 GLN A CA 1
ATOM 1334 C C . GLN A 1 189 ? 14.980 -4.945 17.212 1.00 44.41 189 GLN A C 1
ATOM 1336 O O . GLN A 1 189 ? 14.594 -4.029 16.478 1.00 44.41 189 GLN A O 1
ATOM 1341 N N . SER A 1 190 ? 16.245 -5.073 17.608 1.00 45.47 190 SER A N 1
ATOM 1342 C CA . SER A 1 190 ? 17.406 -4.482 16.945 1.00 45.47 190 SER A CA 1
ATOM 1343 C C . SER A 1 190 ? 17.503 -5.044 15.520 1.00 45.47 190 SER A C 1
ATOM 1345 O O . SER A 1 190 ? 18.228 -5.988 15.244 1.00 45.47 190 SER A O 1
ATOM 1347 N N . GLY A 1 191 ? 16.696 -4.514 14.599 1.00 39.97 191 GLY A N 1
ATOM 1348 C CA . GLY A 1 191 ? 16.718 -4.946 13.200 1.00 39.97 191 GLY A CA 1
ATOM 1349 C C . GLY A 1 191 ? 15.391 -4.754 12.472 1.00 39.97 191 GLY A C 1
ATOM 1350 O O . GLY A 1 191 ? 14.506 -5.597 12.533 1.00 39.97 191 GLY A O 1
ATOM 1351 N N . GLY A 1 192 ? 15.262 -3.630 11.760 1.00 43.44 192 GLY A N 1
ATOM 1352 C CA . GLY A 1 192 ? 14.595 -3.527 10.448 1.00 43.44 192 GLY A CA 1
ATOM 1353 C C . GLY A 1 192 ? 13.178 -4.087 10.222 1.00 43.44 192 GLY A C 1
ATOM 1354 O O . GLY A 1 192 ? 12.831 -4.326 9.070 1.00 43.44 192 GLY A O 1
ATOM 1355 N N . GLY A 1 193 ? 12.353 -4.319 11.248 1.00 41.69 193 GLY A N 1
ATOM 1356 C CA . GLY A 1 193 ? 11.095 -5.074 11.097 1.00 41.69 193 GLY A CA 1
ATOM 1357 C C . GLY A 1 193 ? 9.775 -4.288 11.100 1.00 41.69 193 GLY A C 1
ATOM 1358 O O . GLY A 1 193 ? 8.729 -4.880 10.865 1.00 41.69 193 GLY A O 1
ATOM 1359 N N . GLY A 1 194 ? 9.763 -2.984 11.376 1.00 47.56 194 GLY A N 1
ATOM 1360 C CA . GLY A 1 194 ? 8.503 -2.225 11.532 1.00 47.56 194 GLY A CA 1
ATOM 1361 C C . GLY A 1 194 ? 8.523 -0.801 10.989 1.00 47.56 194 GLY A C 1
ATOM 1362 O O . GLY A 1 194 ? 7.521 -0.095 11.071 1.00 47.56 194 GLY A O 1
ATOM 1363 N N . LYS A 1 195 ? 9.653 -0.369 10.429 1.00 58.22 195 LYS A N 1
ATOM 1364 C CA . LYS A 1 195 ? 9.746 0.915 9.739 1.00 58.22 195 LYS A CA 1
ATOM 1365 C C . LYS A 1 195 ? 9.246 0.711 8.308 1.00 58.22 195 LYS A C 1
ATOM 1367 O O . LYS A 1 195 ? 9.517 -0.323 7.699 1.00 58.22 195 LYS A O 1
ATOM 1372 N N . GLY A 1 196 ? 8.499 1.687 7.786 1.00 57.94 196 GLY A N 1
ATOM 1373 C CA . GLY A 1 196 ? 8.295 1.798 6.341 1.00 57.94 196 GLY A CA 1
ATOM 1374 C C . GLY A 1 196 ? 9.646 1.833 5.613 1.00 57.94 196 GLY A C 1
ATOM 1375 O O . GLY A 1 196 ? 10.694 1.866 6.268 1.00 57.94 196 GLY A O 1
ATOM 1376 N N . PRO A 1 197 ? 9.653 1.819 4.277 1.00 70.44 197 PRO A N 1
ATOM 1377 C CA . PRO A 1 197 ? 10.905 1.869 3.551 1.00 70.44 197 PRO A CA 1
ATOM 1378 C C . PRO A 1 197 ? 11.750 3.060 4.018 1.00 70.44 197 PRO A C 1
ATOM 1380 O O . PRO A 1 197 ? 11.225 4.153 4.250 1.00 70.44 197 PRO A O 1
ATOM 1383 N N . GLY A 1 198 ? 13.053 2.829 4.197 1.00 67.56 198 GLY A N 1
ATOM 1384 C CA . GLY A 1 198 ? 14.006 3.905 4.468 1.00 67.56 198 GLY A CA 1
ATOM 1385 C C . GLY A 1 198 ? 13.960 4.973 3.369 1.00 67.56 198 GLY A C 1
ATOM 1386 O O . GLY A 1 198 ? 13.441 4.736 2.280 1.00 67.56 198 GLY A O 1
ATOM 1387 N N . SER A 1 199 ? 14.502 6.160 3.639 1.00 77.81 199 SER A N 1
ATOM 1388 C CA . SER A 1 199 ? 14.445 7.291 2.700 1.00 77.81 199 SER A CA 1
ATOM 1389 C C . SER A 1 199 ? 15.159 7.019 1.369 1.00 77.81 199 SER A C 1
ATOM 1391 O O . SER A 1 199 ? 14.761 7.579 0.346 1.00 77.81 199 SER A O 1
ATOM 1393 N N . SER A 1 200 ? 16.162 6.134 1.357 1.00 86.69 200 SER A N 1
ATOM 1394 C CA . SER A 1 200 ? 16.921 5.787 0.154 1.00 86.69 200 SER A CA 1
ATOM 1395 C C . SER A 1 200 ? 16.158 4.856 -0.793 1.00 86.69 200 SER A C 1
ATOM 1397 O O . SER A 1 200 ? 15.408 3.973 -0.371 1.00 86.69 200 SER A O 1
ATOM 1399 N N . ASN A 1 201 ? 16.412 5.000 -2.095 1.00 88.88 201 ASN A N 1
ATOM 1400 C CA . ASN A 1 201 ? 15.800 4.162 -3.130 1.00 88.88 201 ASN A CA 1
ATOM 1401 C C . ASN A 1 201 ? 16.120 2.674 -2.946 1.00 88.88 201 ASN A C 1
ATOM 1403 O O . ASN A 1 201 ? 15.233 1.835 -3.076 1.00 88.88 201 ASN A O 1
ATOM 1407 N N . ALA A 1 202 ? 17.346 2.347 -2.525 1.00 85.12 202 ALA A N 1
ATOM 1408 C CA . ALA A 1 202 ? 17.735 0.979 -2.189 1.00 85.12 202 ALA A CA 1
ATOM 1409 C C . ALA A 1 202 ? 16.883 0.395 -1.047 1.00 85.12 202 ALA A C 1
ATOM 1411 O O . ALA A 1 202 ? 16.430 -0.747 -1.127 1.00 85.12 202 ALA A O 1
ATOM 1412 N N . SER A 1 203 ? 16.597 1.191 -0.010 1.00 82.94 203 SER A N 1
ATOM 1413 C CA . SER A 1 203 ? 15.749 0.759 1.108 1.00 82.94 203 SER A CA 1
ATOM 1414 C C . SER A 1 203 ? 14.294 0.563 0.681 1.00 82.94 203 SER A C 1
ATOM 1416 O O . SER A 1 203 ? 13.649 -0.385 1.132 1.00 82.94 203 SER A O 1
ATOM 1418 N N . LYS A 1 204 ? 13.778 1.429 -0.202 1.00 88.56 204 LYS A N 1
ATOM 1419 C CA . LYS A 1 204 ? 12.433 1.299 -0.785 1.00 88.56 204 LYS A CA 1
ATOM 1420 C C . LYS A 1 204 ? 12.305 0.058 -1.654 1.00 88.56 204 LYS A C 1
ATOM 1422 O O . LYS A 1 204 ? 11.360 -0.703 -1.474 1.00 88.56 204 LYS A O 1
ATOM 1427 N N . LEU A 1 205 ? 13.286 -0.207 -2.511 1.00 90.50 205 LEU A N 1
ATOM 1428 C CA . LEU A 1 205 ? 13.288 -1.399 -3.351 1.00 90.50 205 LEU A CA 1
ATOM 1429 C C . LEU A 1 205 ? 13.416 -2.683 -2.519 1.00 90.50 205 LEU A C 1
ATOM 1431 O O . LEU A 1 205 ? 12.684 -3.645 -2.742 1.00 90.50 205 LEU A O 1
ATOM 1435 N N . ALA A 1 206 ? 14.295 -2.698 -1.512 1.00 83.88 206 ALA A N 1
ATOM 1436 C CA . ALA A 1 206 ? 14.424 -3.830 -0.595 1.00 83.88 206 ALA A CA 1
ATOM 1437 C C . ALA A 1 206 ? 13.122 -4.089 0.178 1.00 83.88 206 ALA A C 1
ATOM 1439 O O . ALA A 1 206 ? 12.731 -5.239 0.384 1.00 83.88 206 ALA A O 1
ATOM 1440 N N . TYR A 1 207 ? 12.432 -3.026 0.588 1.00 83.81 207 TYR A N 1
ATOM 1441 C CA . TYR A 1 207 ? 11.115 -3.121 1.202 1.00 83.81 207 TYR A CA 1
ATOM 1442 C C . TYR A 1 207 ? 10.063 -3.665 0.226 1.00 83.81 207 TYR A C 1
ATOM 1444 O O . TYR A 1 207 ? 9.327 -4.580 0.593 1.00 83.81 207 TYR A O 1
ATOM 1452 N N . ALA A 1 208 ? 10.028 -3.165 -1.013 1.00 90.19 208 ALA A N 1
ATOM 1453 C CA . ALA A 1 208 ? 9.120 -3.624 -2.062 1.00 90.19 208 ALA A CA 1
ATOM 1454 C C . ALA A 1 208 ? 9.264 -5.133 -2.309 1.00 90.19 208 ALA A C 1
ATOM 1456 O O . ALA A 1 208 ? 8.272 -5.857 -2.265 1.00 90.19 208 ALA A O 1
ATOM 1457 N N . LYS A 1 209 ? 10.502 -5.635 -2.435 1.00 87.44 209 LYS A N 1
ATOM 1458 C CA . LYS A 1 209 ? 10.798 -7.073 -2.577 1.00 87.44 209 LYS A CA 1
ATOM 1459 C C . LYS A 1 209 ? 10.226 -7.902 -1.423 1.00 87.44 209 LYS A C 1
ATOM 1461 O O . LYS A 1 209 ? 9.528 -8.886 -1.651 1.00 87.44 209 LYS A O 1
ATOM 1466 N N . ARG A 1 210 ? 10.483 -7.493 -0.174 1.00 84.50 210 ARG A N 1
ATOM 1467 C CA . ARG A 1 210 ? 9.971 -8.197 1.020 1.00 84.50 210 ARG A CA 1
ATOM 1468 C C . ARG A 1 210 ? 8.447 -8.169 1.079 1.00 84.50 210 ARG A C 1
ATOM 1470 O O . ARG A 1 210 ? 7.832 -9.172 1.425 1.00 84.50 210 ARG A O 1
ATOM 1477 N N . TYR A 1 211 ? 7.845 -7.027 0.749 1.00 84.38 211 TYR A N 1
ATOM 1478 C CA . TYR A 1 211 ? 6.397 -6.869 0.752 1.00 84.38 211 TYR A CA 1
ATOM 1479 C C . TYR A 1 211 ? 5.727 -7.746 -0.306 1.00 84.38 211 TYR A C 1
ATOM 1481 O O . TYR A 1 211 ? 4.749 -8.409 0.022 1.00 84.38 211 TYR A O 1
ATOM 1489 N N . ALA A 1 212 ? 6.278 -7.802 -1.524 1.00 89.06 212 ALA A N 1
ATOM 1490 C CA . ALA A 1 212 ? 5.787 -8.653 -2.605 1.00 89.06 212 ALA A CA 1
ATOM 1491 C C . ALA A 1 212 ? 5.686 -10.117 -2.159 1.00 89.06 212 ALA A C 1
ATOM 1493 O O . ALA A 1 212 ? 4.595 -10.687 -2.169 1.00 89.06 212 ALA A O 1
ATOM 1494 N N . VAL A 1 213 ? 6.792 -10.675 -1.654 1.00 80.50 213 VAL A N 1
ATOM 1495 C CA . VAL A 1 213 ? 6.839 -12.053 -1.140 1.00 80.50 213 VAL A CA 1
ATOM 1496 C C . VAL A 1 213 ? 5.835 -12.250 -0.000 1.00 80.50 213 VAL A C 1
ATOM 1498 O O . VAL A 1 213 ? 5.105 -13.237 0.017 1.00 80.50 213 VAL A O 1
ATOM 1501 N N . GLN A 1 214 ? 5.730 -11.287 0.923 1.00 77.69 214 GLN A N 1
ATOM 1502 C CA . GLN A 1 214 ? 4.808 -11.368 2.063 1.00 77.69 214 GLN A CA 1
ATOM 1503 C C . GLN A 1 214 ? 3.335 -11.482 1.639 1.00 77.69 214 GLN A C 1
ATOM 1505 O O . GLN A 1 214 ? 2.548 -12.112 2.342 1.00 77.69 214 GLN A O 1
ATOM 1510 N N . ILE A 1 215 ? 2.941 -10.853 0.530 1.00 80.12 215 ILE A N 1
ATOM 1511 C CA . ILE A 1 215 ? 1.556 -10.889 0.040 1.00 80.12 215 ILE A CA 1
ATOM 1512 C C . ILE A 1 215 ? 1.333 -11.946 -1.050 1.00 80.12 215 ILE A C 1
ATOM 1514 O O . ILE A 1 215 ? 0.302 -11.906 -1.722 1.00 80.12 215 ILE A O 1
ATOM 1518 N N . GLY A 1 216 ? 2.272 -12.884 -1.206 1.00 81.88 216 GLY A N 1
ATOM 1519 C CA . GLY A 1 216 ? 2.156 -14.012 -2.129 1.00 81.88 216 GLY A CA 1
ATOM 1520 C C . GLY A 1 216 ? 2.474 -13.674 -3.585 1.00 81.88 216 GLY A C 1
ATOM 1521 O O . GLY A 1 216 ? 2.064 -14.411 -4.478 1.00 81.88 216 GLY A O 1
ATOM 1522 N N . LEU A 1 217 ? 3.176 -12.568 -3.844 1.00 92.88 217 LEU A N 1
ATOM 1523 C CA . LEU A 1 217 ? 3.696 -12.261 -5.173 1.00 92.88 217 LEU A CA 1
ATOM 1524 C C . LEU A 1 217 ? 5.095 -12.841 -5.354 1.00 92.88 217 LEU A C 1
ATOM 1526 O O . LEU A 1 217 ? 5.917 -12.858 -4.435 1.00 92.88 217 LEU A O 1
ATOM 1530 N N . ARG A 1 218 ? 5.376 -13.267 -6.581 1.00 94.88 218 ARG A N 1
ATOM 1531 C CA . ARG A 1 218 ? 6.696 -13.717 -7.017 1.00 94.88 218 ARG A CA 1
ATOM 1532 C C . ARG A 1 218 ? 7.425 -12.545 -7.652 1.00 94.88 218 ARG A C 1
ATOM 1534 O O . ARG A 1 218 ? 6.821 -11.791 -8.407 1.00 94.88 218 ARG A O 1
ATOM 1541 N N . ILE A 1 219 ? 8.718 -12.414 -7.375 1.00 92.19 219 ILE A N 1
ATOM 1542 C CA . ILE A 1 219 ? 9.581 -11.480 -8.103 1.00 92.19 219 ILE A CA 1
ATOM 1543 C C . ILE A 1 219 ? 9.928 -12.151 -9.431 1.00 92.19 219 ILE A C 1
ATOM 1545 O O . ILE A 1 219 ? 10.570 -13.199 -9.432 1.00 92.19 219 ILE A O 1
ATOM 1549 N N . THR A 1 220 ? 9.457 -11.584 -10.538 1.00 87.00 220 THR A N 1
ATOM 1550 C CA . THR A 1 220 ? 9.640 -12.139 -11.887 1.00 87.00 220 THR A CA 1
ATOM 1551 C C . THR A 1 220 ? 10.862 -11.561 -12.582 1.00 87.00 220 THR A C 1
ATOM 1553 O O . THR A 1 220 ? 11.498 -12.257 -13.367 1.00 87.00 220 THR A O 1
ATOM 1556 N N . SER A 1 221 ? 11.247 -10.328 -12.245 1.00 82.94 221 SER A N 1
ATOM 1557 C CA . SER A 1 221 ? 12.511 -9.753 -12.689 1.00 82.94 221 SER A CA 1
ATOM 1558 C C . SER A 1 221 ? 13.083 -8.763 -11.683 1.00 82.94 221 SER A C 1
ATOM 1560 O O . SER A 1 221 ? 12.372 -7.981 -11.057 1.00 82.94 221 SER A O 1
ATOM 1562 N N . THR A 1 222 ? 14.406 -8.780 -11.551 1.00 71.75 222 THR A N 1
ATOM 1563 C CA . THR A 1 222 ? 15.191 -7.687 -10.959 1.00 71.75 222 THR A CA 1
ATOM 1564 C C . THR A 1 222 ? 16.089 -7.030 -12.004 1.00 71.75 222 THR A C 1
ATOM 1566 O O . THR A 1 222 ? 16.281 -5.821 -11.975 1.00 71.75 222 THR A O 1
ATOM 1569 N N . THR A 1 223 ? 16.604 -7.825 -12.943 1.00 65.06 223 THR A N 1
ATOM 1570 C CA . THR A 1 223 ? 17.602 -7.435 -13.956 1.00 65.06 223 THR A CA 1
ATOM 1571 C C . THR A 1 223 ? 17.449 -8.197 -15.285 1.00 65.06 223 THR A C 1
ATOM 1573 O O . THR A 1 223 ? 18.223 -7.948 -16.201 1.00 65.06 223 THR A O 1
ATOM 1576 N N . GLY A 1 224 ? 16.490 -9.126 -15.411 1.00 57.38 224 GLY A N 1
ATOM 1577 C CA . GLY A 1 224 ? 16.325 -9.997 -16.587 1.00 57.38 224 GLY A CA 1
ATOM 1578 C C . GLY A 1 224 ? 15.186 -9.570 -17.523 1.00 57.38 224 GLY A C 1
ATOM 1579 O O . GLY A 1 224 ? 14.256 -8.886 -17.092 1.00 57.38 224 GLY A O 1
ATOM 1580 N N . GLY A 1 225 ? 15.240 -10.000 -18.789 1.00 64.69 225 GLY A N 1
ATOM 1581 C CA . GLY A 1 225 ? 14.238 -9.703 -19.827 1.00 64.69 225 GLY A CA 1
ATOM 1582 C C . GLY A 1 225 ? 14.636 -8.571 -20.786 1.00 64.69 225 GLY A C 1
ATOM 1583 O O . GLY A 1 225 ? 15.642 -7.893 -20.586 1.00 64.69 225 GLY A O 1
ATOM 1584 N N . LYS A 1 226 ? 13.849 -8.374 -21.855 1.00 70.12 226 LYS A N 1
ATOM 1585 C CA . LYS A 1 226 ? 14.036 -7.264 -22.805 1.00 70.12 226 LYS A CA 1
ATOM 1586 C C . LYS A 1 226 ? 13.475 -5.976 -22.199 1.00 70.12 226 LYS A C 1
ATOM 1588 O O . LYS A 1 226 ? 12.267 -5.775 -22.197 1.00 70.12 226 LYS A O 1
ATOM 1593 N N . HIS A 1 227 ? 14.355 -5.098 -21.723 1.00 72.56 227 HIS A N 1
ATOM 1594 C CA . HIS A 1 227 ? 13.982 -3.768 -21.227 1.00 72.56 227 HIS A CA 1
ATOM 1595 C C . HIS A 1 227 ? 14.469 -2.654 -22.151 1.00 72.56 227 HIS A C 1
ATOM 1597 O O . HIS A 1 227 ? 15.479 -2.807 -22.842 1.00 72.56 227 HIS A O 1
ATOM 1603 N N . ALA A 1 228 ? 13.808 -1.493 -22.098 1.00 76.69 228 ALA A N 1
ATOM 1604 C CA . ALA A 1 228 ? 14.291 -0.282 -22.758 1.00 76.69 228 ALA A CA 1
ATOM 1605 C C . ALA A 1 228 ? 15.713 0.080 -22.287 1.00 76.69 228 ALA A C 1
ATOM 1607 O O . ALA A 1 228 ? 16.055 -0.105 -21.118 1.00 76.69 228 ALA A O 1
ATOM 1608 N N . LYS A 1 229 ? 16.529 0.662 -23.178 1.00 76.12 229 LYS A N 1
ATOM 1609 C CA . LYS A 1 229 ? 17.957 0.983 -22.954 1.00 76.12 229 LYS A CA 1
ATOM 1610 C C . LYS A 1 229 ? 18.249 1.733 -21.643 1.00 76.12 229 LYS A C 1
ATOM 1612 O O . LYS A 1 229 ? 19.319 1.576 -21.065 1.00 76.12 229 LYS A O 1
ATOM 1617 N N . HIS A 1 230 ? 17.307 2.544 -21.162 1.00 79.31 230 HIS A N 1
ATOM 1618 C CA . HIS A 1 230 ? 17.453 3.347 -19.942 1.00 79.31 230 HIS A CA 1
ATOM 1619 C C . HIS A 1 230 ? 16.606 2.857 -18.761 1.00 79.31 230 HIS A C 1
ATOM 1621 O O . HIS A 1 230 ? 16.418 3.599 -17.800 1.00 79.31 230 HIS A O 1
ATOM 1627 N N . SER A 1 231 ? 16.126 1.615 -18.819 1.00 84.50 231 SER A N 1
ATOM 1628 C CA . SER A 1 231 ? 15.314 1.011 -17.766 1.00 84.50 231 SER A CA 1
ATOM 1629 C C . SER A 1 231 ? 16.033 0.980 -16.416 1.00 84.50 231 SER A C 1
ATOM 1631 O O . SER A 1 231 ? 17.238 0.719 -16.317 1.00 84.50 231 SER A O 1
ATOM 1633 N N . TYR A 1 232 ? 15.264 1.192 -15.349 1.00 88.88 232 TYR A N 1
ATOM 1634 C CA . TYR A 1 232 ? 15.746 1.084 -13.975 1.00 88.88 232 TYR A CA 1
ATOM 1635 C C . TYR A 1 232 ? 16.111 -0.354 -13.570 1.00 88.88 232 TYR A C 1
ATOM 1637 O O . TYR A 1 232 ? 16.842 -0.518 -12.589 1.00 88.88 232 TYR A O 1
ATOM 1645 N N . HIS A 1 233 ? 15.705 -1.379 -14.333 1.00 86.06 233 HIS A N 1
ATOM 1646 C CA . HIS A 1 233 ? 16.149 -2.765 -14.123 1.00 86.06 233 HIS A CA 1
ATOM 1647 C C . HIS A 1 233 ? 17.665 -2.905 -14.275 1.00 86.06 233 HIS A C 1
ATOM 1649 O O . HIS A 1 233 ? 18.325 -3.414 -13.372 1.00 86.06 233 HIS A O 1
ATOM 1655 N N . TYR A 1 234 ? 18.251 -2.349 -15.342 1.00 84.00 234 TYR A N 1
ATOM 1656 C CA . TYR A 1 234 ? 19.705 -2.396 -15.564 1.00 84.00 234 TYR A CA 1
ATOM 1657 C C . TYR A 1 234 ? 20.503 -1.599 -14.524 1.00 84.00 234 TYR A C 1
ATOM 1659 O O . TYR A 1 234 ? 21.703 -1.792 -14.369 1.00 84.00 234 TYR A O 1
ATOM 1667 N N . ARG A 1 235 ? 19.834 -0.710 -13.781 1.00 85.75 235 ARG A N 1
ATOM 1668 C CA . ARG A 1 235 ? 20.424 0.077 -12.690 1.00 85.75 235 ARG A CA 1
ATOM 1669 C C . ARG A 1 235 ? 20.204 -0.561 -11.314 1.00 85.75 235 ARG A C 1
ATOM 1671 O O . ARG A 1 235 ? 20.536 0.061 -10.309 1.00 85.75 235 ARG A O 1
ATOM 1678 N N . GLY A 1 236 ? 19.580 -1.742 -11.248 1.00 85.81 236 GLY A N 1
ATOM 1679 C CA . GLY A 1 236 ? 19.230 -2.412 -9.992 1.00 85.81 236 GLY A CA 1
ATOM 1680 C C . GLY A 1 236 ? 18.221 -1.635 -9.139 1.00 85.81 236 GLY A C 1
ATOM 1681 O O . GLY A 1 236 ? 18.181 -1.805 -7.921 1.00 85.81 236 GLY A O 1
ATOM 1682 N N . ARG A 1 237 ? 17.431 -0.752 -9.763 1.00 92.69 237 ARG A N 1
ATOM 1683 C CA . ARG A 1 237 ? 16.481 0.161 -9.107 1.00 92.69 237 ARG A CA 1
ATOM 1684 C C . ARG A 1 237 ? 15.020 -0.235 -9.297 1.00 92.69 237 ARG A C 1
ATOM 1686 O O . ARG A 1 237 ? 14.156 0.450 -8.758 1.00 92.69 237 ARG A O 1
ATOM 1693 N N . ALA A 1 238 ? 14.762 -1.326 -10.015 1.00 94.81 238 ALA A N 1
ATOM 1694 C CA . ALA A 1 238 ? 13.423 -1.810 -10.305 1.00 94.81 238 ALA A CA 1
ATOM 1695 C C . ALA A 1 238 ? 13.227 -3.291 -9.973 1.00 94.81 238 ALA A C 1
ATOM 1697 O O . ALA A 1 238 ? 14.192 -4.051 -9.843 1.00 94.81 238 ALA A O 1
ATOM 1698 N N . ILE A 1 239 ? 11.962 -3.673 -9.819 1.00 95.12 239 ILE A N 1
ATOM 1699 C CA . ILE A 1 239 ? 11.506 -5.061 -9.820 1.00 95.12 239 ILE A CA 1
ATOM 1700 C C . ILE A 1 239 ? 10.189 -5.187 -10.574 1.00 95.12 239 ILE A C 1
ATOM 1702 O O . ILE A 1 239 ? 9.357 -4.283 -10.517 1.00 95.12 239 ILE A O 1
ATOM 1706 N N . ASP A 1 240 ? 9.984 -6.368 -11.144 1.00 95.81 240 ASP A N 1
ATOM 1707 C CA . ASP A 1 240 ? 8.681 -6.832 -11.600 1.00 95.81 240 ASP A CA 1
ATOM 1708 C C . ASP A 1 240 ? 8.178 -7.906 -10.641 1.00 95.81 240 ASP A C 1
ATOM 1710 O O . ASP A 1 240 ? 8.938 -8.773 -10.184 1.00 95.81 240 ASP A O 1
ATOM 1714 N N . VAL A 1 241 ? 6.894 -7.828 -10.301 1.00 96.50 241 VAL A N 1
ATOM 1715 C CA . VAL A 1 241 ? 6.230 -8.803 -9.437 1.00 96.50 241 VAL A CA 1
ATOM 1716 C C . VAL A 1 241 ? 4.941 -9.299 -10.073 1.00 96.50 241 VAL A C 1
ATOM 1718 O O . VAL A 1 241 ? 4.178 -8.511 -10.622 1.00 96.50 241 VAL A O 1
ATOM 1721 N N . ALA A 1 242 ? 4.664 -10.595 -9.965 1.00 96.31 242 ALA A N 1
ATOM 1722 C CA . ALA A 1 242 ? 3.469 -11.207 -10.543 1.00 96.31 242 ALA A CA 1
ATOM 1723 C C . ALA A 1 242 ? 2.807 -12.200 -9.580 1.00 96.31 242 ALA A C 1
ATOM 1725 O O . ALA A 1 242 ? 3.443 -12.749 -8.673 1.00 96.31 242 ALA A O 1
ATOM 1726 N N . GLY A 1 243 ? 1.508 -12.421 -9.770 1.00 95.38 243 GLY A N 1
ATOM 1727 C CA . GLY A 1 243 ? 0.684 -13.319 -8.962 1.00 95.38 243 GLY A CA 1
ATOM 1728 C C . GLY A 1 243 ? -0.801 -13.085 -9.226 1.00 95.38 243 GLY A C 1
ATOM 1729 O O . GLY A 1 243 ? -1.181 -12.715 -10.331 1.00 95.38 243 GLY A O 1
ATOM 1730 N N . SER A 1 244 ? -1.663 -13.276 -8.223 1.00 95.06 244 SER A N 1
ATOM 1731 C CA . SER A 1 244 ? -3.097 -13.012 -8.406 1.00 95.06 244 SER A CA 1
ATOM 1732 C C . SER A 1 244 ? -3.370 -11.523 -8.651 1.00 95.06 244 SER A C 1
ATOM 1734 O O . SER A 1 244 ? -2.739 -10.655 -8.040 1.00 95.06 244 SER A O 1
ATOM 1736 N N . GLY A 1 245 ? -4.362 -11.209 -9.492 1.00 91.00 245 GLY A N 1
ATOM 1737 C CA . GLY A 1 245 ? -4.742 -9.822 -9.793 1.00 91.00 245 GLY A CA 1
ATOM 1738 C C . GLY A 1 245 ? -5.045 -8.999 -8.536 1.00 91.00 245 GLY A C 1
ATOM 1739 O O . GLY A 1 245 ? -4.615 -7.855 -8.410 1.00 91.00 245 GLY A O 1
ATOM 1740 N N . SER A 1 246 ? -5.688 -9.598 -7.529 1.00 87.81 246 SER A N 1
ATOM 1741 C CA . SER A 1 246 ? -5.953 -8.932 -6.247 1.00 87.81 246 SER A CA 1
ATOM 1742 C C . SER A 1 246 ? -4.680 -8.625 -5.447 1.00 87.81 246 SER A C 1
ATOM 1744 O O . SER A 1 246 ? -4.611 -7.579 -4.793 1.00 87.81 246 SER A O 1
ATOM 1746 N N . ALA A 1 247 ? -3.674 -9.507 -5.476 1.00 89.56 247 ALA A N 1
ATOM 1747 C CA . ALA A 1 247 ? -2.390 -9.279 -4.815 1.00 89.56 247 ALA A CA 1
ATOM 1748 C C . ALA A 1 247 ? -1.557 -8.225 -5.557 1.00 89.56 247 ALA A C 1
ATOM 1750 O O . ALA A 1 247 ? -1.007 -7.332 -4.917 1.00 89.56 247 ALA A O 1
ATOM 1751 N N . MET A 1 248 ? -1.549 -8.249 -6.891 1.00 96.38 248 MET A N 1
ATOM 1752 C CA . MET A 1 248 ? -0.899 -7.233 -7.726 1.00 96.38 248 MET A CA 1
ATOM 1753 C C . MET A 1 248 ? -1.527 -5.851 -7.533 1.00 96.38 248 MET A C 1
ATOM 1755 O O . MET A 1 248 ? -0.837 -4.889 -7.207 1.00 96.38 248 MET A O 1
ATOM 1759 N N . ALA A 1 249 ? -2.856 -5.760 -7.579 1.00 91.19 249 ALA A N 1
ATOM 1760 C CA . ALA A 1 249 ? -3.582 -4.527 -7.291 1.00 91.19 249 ALA A CA 1
ATOM 1761 C C . ALA A 1 249 ? -3.295 -3.998 -5.871 1.00 91.19 249 ALA A C 1
ATOM 1763 O O . ALA A 1 249 ? -3.225 -2.787 -5.640 1.00 91.19 249 ALA A O 1
ATOM 1764 N N . LYS A 1 250 ? -3.121 -4.901 -4.895 1.00 86.88 250 LYS A N 1
ATOM 1765 C CA . LYS A 1 250 ? -2.714 -4.552 -3.526 1.00 86.88 250 LYS A CA 1
ATOM 1766 C C . LYS A 1 250 ? -1.283 -4.017 -3.498 1.00 86.88 250 LYS A C 1
ATOM 1768 O O . LYS A 1 250 ? -1.059 -2.975 -2.888 1.00 86.88 250 LYS A O 1
ATOM 1773 N N . PHE A 1 251 ? -0.353 -4.679 -4.180 1.00 93.31 251 PHE A N 1
ATOM 1774 C CA . PHE A 1 251 ? 1.032 -4.241 -4.305 1.00 93.31 251 PHE A CA 1
ATOM 1775 C C . PHE A 1 251 ? 1.146 -2.855 -4.930 1.00 93.31 251 PHE A C 1
ATOM 1777 O O . PHE A 1 251 ? 1.772 -1.982 -4.336 1.00 93.31 251 PHE A O 1
ATOM 1784 N N . TYR A 1 252 ? 0.472 -2.630 -6.060 1.00 95.94 252 TYR A N 1
ATOM 1785 C CA . TYR A 1 252 ? 0.444 -1.349 -6.763 1.00 95.94 252 TYR A CA 1
ATOM 1786 C C . TYR A 1 252 ? -0.004 -0.212 -5.837 1.00 95.94 252 TYR A C 1
ATOM 1788 O O . TYR A 1 252 ? 0.751 0.721 -5.566 1.00 95.94 252 TYR A O 1
ATOM 1796 N N . ARG A 1 253 ? -1.199 -0.332 -5.242 1.00 91.25 253 ARG A N 1
ATOM 1797 C CA . ARG A 1 253 ? -1.732 0.685 -4.315 1.00 91.25 253 ARG A CA 1
ATOM 1798 C C . ARG A 1 253 ? -0.852 0.887 -3.082 1.00 91.25 253 ARG A C 1
ATOM 1800 O O . ARG A 1 253 ? -0.905 1.946 -2.451 1.00 91.25 253 ARG A O 1
ATOM 1807 N N . HIS A 1 254 ? -0.089 -0.131 -2.691 1.00 85.81 254 HIS A N 1
ATOM 1808 C CA . HIS A 1 254 ? 0.854 -0.024 -1.587 1.00 85.81 254 HIS A CA 1
ATOM 1809 C C . HIS A 1 254 ? 2.101 0.760 -1.985 1.00 85.81 254 HIS A C 1
ATOM 1811 O O . HIS A 1 254 ? 2.448 1.728 -1.314 1.00 85.81 254 HIS A O 1
ATOM 1817 N N . MET A 1 255 ? 2.735 0.395 -3.100 1.00 92.75 255 MET A N 1
ATOM 1818 C CA . MET A 1 255 ? 3.939 1.061 -3.600 1.00 92.75 255 MET A CA 1
ATOM 1819 C C . MET A 1 255 ? 3.690 2.518 -3.990 1.00 92.75 255 MET A C 1
ATOM 1821 O O . MET A 1 255 ? 4.545 3.360 -3.726 1.00 92.75 255 MET A O 1
ATOM 1825 N N . HIS A 1 256 ? 2.501 2.836 -4.510 1.00 90.38 256 HIS A N 1
ATOM 1826 C CA . HIS A 1 256 ? 2.090 4.198 -4.877 1.00 90.38 256 HIS A CA 1
ATOM 1827 C C . HIS A 1 256 ? 2.256 5.208 -3.725 1.00 90.38 256 HIS A C 1
ATOM 1829 O O . HIS A 1 256 ? 2.681 6.342 -3.927 1.00 90.38 256 HIS A O 1
ATOM 1835 N N . GLN A 1 257 ? 2.056 4.765 -2.477 1.00 84.44 257 GLN A N 1
ATOM 1836 C CA . GLN A 1 257 ? 2.191 5.602 -1.274 1.00 84.44 257 GLN A CA 1
ATOM 1837 C C . GLN A 1 257 ? 3.639 6.001 -0.944 1.00 84.44 257 GLN A C 1
ATOM 1839 O O . GLN A 1 257 ? 3.854 6.814 -0.044 1.00 84.44 257 GLN A O 1
ATOM 1844 N N . TYR A 1 258 ? 4.629 5.403 -1.610 1.00 85.44 258 TYR A N 1
ATOM 1845 C CA . TYR A 1 258 ? 6.052 5.626 -1.348 1.00 85.44 258 TYR A CA 1
ATOM 1846 C C . TYR A 1 258 ? 6.744 6.454 -2.430 1.00 85.44 258 TYR A C 1
ATOM 1848 O O . TYR A 1 258 ? 7.975 6.498 -2.451 1.00 85.44 258 TYR A O 1
ATOM 1856 N N . HIS A 1 259 ? 5.959 7.132 -3.275 1.00 88.88 259 HIS A N 1
ATOM 1857 C CA . HIS A 1 259 ? 6.433 8.027 -4.333 1.00 88.88 259 HIS A CA 1
ATOM 1858 C C . HIS A 1 259 ? 7.509 7.364 -5.208 1.00 88.88 259 HIS A C 1
ATOM 1860 O O . HIS A 1 259 ? 8.666 7.797 -5.203 1.00 88.88 259 HIS A O 1
ATOM 1866 N N . PRO A 1 260 ? 7.162 6.260 -5.893 1.00 95.00 260 PRO A N 1
ATOM 1867 C CA . PRO A 1 260 ? 8.084 5.608 -6.804 1.00 95.00 260 PRO A CA 1
ATOM 1868 C C . PRO A 1 260 ? 8.394 6.522 -7.991 1.00 95.00 260 PRO A C 1
ATOM 1870 O O . PRO A 1 260 ? 7.573 7.351 -8.387 1.00 95.00 260 PRO A O 1
ATOM 1873 N N . THR A 1 261 ? 9.582 6.356 -8.569 1.00 95.81 261 THR A N 1
ATOM 1874 C CA . THR A 1 261 ? 9.921 7.024 -9.829 1.00 95.81 261 THR A CA 1
ATOM 1875 C C . THR A 1 261 ? 9.090 6.429 -10.965 1.00 95.81 261 THR A C 1
ATOM 1877 O O . THR A 1 261 ? 8.556 7.181 -11.782 1.00 95.81 261 THR A O 1
ATOM 1880 N N . GLU A 1 262 ? 8.923 5.100 -10.964 1.00 96.56 262 GLU A N 1
ATOM 1881 C CA . GLU A 1 262 ? 8.032 4.377 -11.875 1.00 96.56 262 GLU A CA 1
ATOM 1882 C C . GLU A 1 262 ? 7.189 3.340 -11.130 1.00 96.56 262 GLU A C 1
ATOM 1884 O O . GLU A 1 262 ? 7.668 2.672 -10.212 1.00 96.56 262 GLU A O 1
ATOM 1889 N N . LEU A 1 263 ? 5.927 3.194 -11.520 1.00 97.56 263 LEU A N 1
ATOM 1890 C CA . LEU A 1 263 ? 5.040 2.143 -11.027 1.00 97.56 263 LEU A CA 1
ATOM 1891 C C . LEU A 1 263 ? 4.000 1.853 -12.101 1.00 97.56 263 LEU A C 1
ATOM 1893 O O . LEU A 1 263 ? 3.196 2.728 -12.383 1.00 97.56 263 LEU A O 1
ATOM 1897 N N . PHE A 1 264 ? 3.974 0.659 -12.681 1.00 97.31 264 PHE A N 1
ATOM 1898 C CA . PHE A 1 264 ? 3.067 0.353 -13.792 1.00 97.31 264 PHE A CA 1
ATOM 1899 C C . PHE A 1 264 ? 2.238 -0.890 -13.500 1.00 97.31 264 PHE A C 1
ATOM 1901 O O . PHE A 1 264 ? 2.777 -1.921 -13.097 1.00 97.31 264 PHE A O 1
ATOM 1908 N N . TYR A 1 265 ? 0.923 -0.774 -13.692 1.00 97.69 265 TYR A N 1
ATOM 1909 C CA . TYR A 1 265 ? -0.015 -1.889 -13.693 1.00 97.69 265 TYR A CA 1
ATOM 1910 C C . TYR A 1 265 ? -1.263 -1.474 -14.471 1.00 97.69 265 TYR A C 1
ATOM 1912 O O . TYR A 1 265 ? -2.104 -0.751 -13.940 1.00 97.69 265 TYR A O 1
ATOM 1920 N N . ASP A 1 266 ? -1.397 -1.928 -15.717 1.00 96.06 266 ASP A N 1
ATOM 1921 C CA . ASP A 1 266 ? -2.393 -1.412 -16.668 1.00 96.06 266 ASP A CA 1
ATOM 1922 C C . ASP A 1 266 ? -3.832 -1.346 -16.115 1.00 96.06 266 ASP A C 1
ATOM 1924 O O . ASP A 1 266 ? -4.489 -0.329 -16.336 1.00 96.06 266 ASP A O 1
ATOM 1928 N N . PRO A 1 267 ? -4.337 -2.328 -15.333 1.00 96.44 267 PRO A N 1
ATOM 1929 C CA . PRO A 1 267 ? -5.669 -2.235 -14.730 1.00 96.44 267 PRO A CA 1
ATOM 1930 C C . PRO A 1 267 ? -5.871 -1.055 -13.765 1.00 96.44 267 PRO A C 1
ATOM 1932 O O . PRO A 1 267 ? -7.012 -0.713 -13.465 1.00 96.44 267 PRO A O 1
ATOM 1935 N N . LEU A 1 268 ? -4.794 -0.462 -13.238 1.00 91.31 268 LEU A N 1
ATOM 1936 C CA . LEU A 1 268 ? -4.814 0.669 -12.301 1.00 91.31 268 LEU A CA 1
ATOM 1937 C C . LEU A 1 268 ? -4.030 1.901 -12.799 1.00 91.31 268 LEU A C 1
ATOM 1939 O O . LEU A 1 268 ? -3.944 2.887 -12.063 1.00 91.31 268 LEU A O 1
ATOM 1943 N N . GLY A 1 269 ? -3.483 1.861 -14.017 1.00 95.38 269 GLY A N 1
ATOM 1944 C CA . GLY A 1 269 ? -2.687 2.932 -14.618 1.00 95.38 269 GLY A CA 1
ATOM 1945 C C . GLY A 1 269 ? -1.198 2.861 -14.273 1.00 95.38 269 GLY A C 1
ATOM 1946 O O . GLY A 1 269 ? -0.613 1.778 -14.158 1.00 95.38 269 GLY A O 1
ATOM 1947 N N . GLY A 1 270 ? -0.564 4.024 -14.128 1.00 95.62 270 GLY A N 1
ATOM 1948 C CA . GLY A 1 270 ? 0.847 4.061 -13.783 1.00 95.62 270 GLY A CA 1
ATOM 1949 C C . GLY A 1 270 ? 1.351 5.361 -13.175 1.00 95.62 270 GLY A C 1
ATOM 1950 O O . GLY A 1 270 ? 0.638 6.349 -13.054 1.00 95.62 270 GLY A O 1
ATOM 1951 N N . VAL A 1 271 ? 2.629 5.349 -12.817 1.00 96.62 271 VAL A N 1
ATOM 1952 C CA . VAL A 1 271 ? 3.423 6.491 -12.372 1.00 96.62 271 VAL A CA 1
ATOM 1953 C C . VAL A 1 271 ? 4.676 6.527 -13.227 1.00 96.62 271 VAL A C 1
ATOM 1955 O O . VAL A 1 271 ? 5.365 5.516 -13.326 1.00 96.62 271 VAL A O 1
ATOM 1958 N N . LYS A 1 272 ? 5.004 7.679 -13.809 1.00 94.62 272 LYS A N 1
ATOM 1959 C CA . LYS A 1 272 ? 6.242 7.900 -14.563 1.00 94.62 272 LYS A CA 1
ATOM 1960 C C . LYS A 1 272 ? 6.886 9.207 -14.137 1.00 94.62 272 LYS A C 1
ATOM 1962 O O . LYS A 1 272 ? 6.219 10.237 -14.057 1.00 94.62 272 LYS A O 1
ATOM 1967 N N . ASN A 1 273 ? 8.186 9.175 -13.853 1.00 93.19 273 ASN A N 1
ATOM 1968 C CA . ASN A 1 273 ? 8.923 10.308 -13.282 1.00 93.19 273 ASN A CA 1
ATOM 1969 C C . ASN A 1 273 ? 8.247 10.873 -12.014 1.00 93.19 273 ASN A C 1
ATOM 1971 O O . ASN A 1 273 ? 8.207 12.086 -11.806 1.00 93.19 273 ASN A O 1
ATOM 1975 N N . GLY A 1 274 ? 7.659 9.992 -11.195 1.00 91.56 274 GLY A N 1
ATOM 1976 C CA . GLY A 1 274 ? 6.920 10.364 -9.984 1.00 91.56 274 GLY A CA 1
ATOM 1977 C C . GLY A 1 274 ? 5.556 11.027 -10.215 1.00 91.56 274 GLY A C 1
ATOM 1978 O O . GLY A 1 274 ? 4.973 11.535 -9.259 1.00 91.56 274 GLY A O 1
ATOM 1979 N N . ARG A 1 275 ? 5.041 11.046 -11.452 1.00 94.50 275 ARG A N 1
ATOM 1980 C CA . ARG A 1 275 ? 3.733 11.621 -11.808 1.00 94.50 275 ARG A CA 1
ATOM 1981 C C . ARG A 1 275 ? 2.769 10.539 -12.271 1.00 94.50 275 ARG A C 1
ATOM 1983 O O . ARG A 1 275 ? 3.173 9.656 -13.022 1.00 94.50 275 ARG A O 1
ATOM 1990 N N . ASP A 1 276 ? 1.510 10.638 -11.860 1.00 94.25 276 ASP A N 1
ATOM 1991 C CA . ASP A 1 276 ? 0.459 9.715 -12.290 1.00 94.25 276 ASP A CA 1
ATOM 1992 C C . ASP A 1 276 ? 0.191 9.835 -13.796 1.00 94.25 276 ASP A C 1
ATOM 1994 O O . ASP A 1 276 ? 0.129 10.934 -14.352 1.00 94.25 276 ASP A O 1
ATOM 1998 N N . ILE A 1 277 ? 0.031 8.687 -14.446 1.00 94.56 277 ILE A N 1
ATOM 1999 C CA . ILE A 1 277 ? -0.289 8.529 -15.863 1.00 94.56 277 ILE A CA 1
ATOM 2000 C C . ILE A 1 277 ? -1.333 7.415 -16.046 1.00 94.56 277 ILE A C 1
ATOM 2002 O O . ILE A 1 277 ? -1.614 6.636 -15.132 1.00 94.56 277 ILE A O 1
ATOM 2006 N N . GLY A 1 278 ? -1.911 7.331 -17.245 1.00 94.31 278 GLY A N 1
ATOM 2007 C CA . GLY A 1 278 ? -2.772 6.213 -17.633 1.00 94.31 278 GLY A CA 1
ATOM 2008 C C . GLY A 1 278 ? -2.009 4.894 -17.812 1.00 94.31 278 GLY A C 1
ATOM 2009 O O . GLY A 1 278 ? -0.809 4.800 -17.552 1.00 94.31 278 GLY A O 1
ATOM 2010 N N . ALA A 1 279 ? -2.722 3.866 -18.273 1.00 93.50 279 ALA A N 1
ATOM 2011 C CA . ALA A 1 279 ? -2.112 2.603 -18.680 1.00 93.50 279 ALA A CA 1
ATOM 2012 C C . ALA A 1 279 ? -1.119 2.830 -19.831 1.00 93.50 279 ALA A C 1
ATOM 2014 O O . ALA A 1 279 ? -1.358 3.665 -20.705 1.00 93.50 279 ALA A O 1
ATOM 2015 N N . ILE A 1 280 ? -0.017 2.082 -19.829 1.00 89.44 280 ILE A N 1
ATOM 2016 C CA . ILE A 1 280 ? 1.037 2.198 -20.851 1.00 89.44 280 ILE A CA 1
ATOM 2017 C C . ILE A 1 280 ? 1.105 0.976 -21.770 1.00 89.44 280 ILE A C 1
ATOM 2019 O O . ILE A 1 280 ? 1.840 1.000 -22.755 1.00 89.44 280 ILE A O 1
ATOM 2023 N N . GLY A 1 281 ? 0.324 -0.066 -21.474 1.00 90.06 281 GLY A N 1
ATOM 2024 C CA . GLY A 1 281 ? 0.336 -1.333 -22.192 1.00 90.06 281 GLY A CA 1
ATOM 2025 C C . GLY A 1 281 ? 1.443 -2.264 -21.694 1.00 90.06 281 GLY A C 1
ATOM 2026 O O . GLY A 1 281 ? 2.462 -1.831 -21.154 1.00 90.06 281 GLY A O 1
ATOM 2027 N N . GLY A 1 282 ? 1.241 -3.571 -21.873 1.00 90.00 282 GLY A N 1
ATOM 2028 C CA . GLY A 1 282 ? 2.227 -4.602 -21.530 1.00 90.00 282 GLY A CA 1
ATOM 2029 C C . GLY A 1 282 ? 2.407 -4.887 -20.033 1.00 90.00 282 GLY A C 1
ATOM 2030 O O . GLY A 1 282 ? 3.269 -5.685 -19.696 1.00 90.00 282 GLY A O 1
ATOM 2031 N N . HIS A 1 283 ? 1.603 -4.295 -19.142 1.00 93.94 283 HIS A N 1
ATOM 2032 C CA . HIS A 1 283 ? 1.707 -4.438 -17.680 1.00 93.94 283 HIS A CA 1
ATOM 2033 C C . HIS A 1 283 ? 0.401 -4.970 -17.067 1.00 93.94 283 HIS A C 1
ATOM 2035 O O . HIS A 1 283 ? -0.069 -4.492 -16.032 1.00 93.94 283 HIS A O 1
ATOM 2041 N N . ARG A 1 284 ? -0.250 -5.930 -17.736 1.00 94.50 284 ARG A N 1
ATOM 2042 C CA . ARG A 1 284 ? -1.517 -6.529 -17.268 1.00 94.50 284 ARG A CA 1
ATOM 2043 C C . ARG A 1 284 ? -1.310 -7.712 -16.323 1.00 94.50 284 ARG A C 1
ATOM 2045 O O . ARG A 1 284 ? -2.152 -7.958 -15.460 1.00 94.50 284 ARG A O 1
ATOM 2052 N N . ASP A 1 285 ? -0.219 -8.444 -16.500 1.00 95.31 285 ASP A N 1
ATOM 2053 C CA . ASP A 1 285 ? 0.094 -9.712 -15.835 1.00 95.31 285 ASP A CA 1
ATOM 2054 C C . ASP A 1 285 ? 1.166 -9.588 -14.738 1.00 95.31 285 ASP A C 1
ATOM 2056 O O . ASP A 1 285 ? 1.378 -10.526 -13.968 1.00 95.31 285 ASP A O 1
ATOM 2060 N N . HIS A 1 286 ? 1.801 -8.422 -14.623 1.00 96.12 286 HIS A N 1
ATOM 2061 C CA . HIS A 1 286 ? 2.771 -8.093 -13.587 1.00 96.12 286 HIS A CA 1
ATOM 2062 C C . HIS A 1 286 ? 2.660 -6.617 -13.175 1.00 96.12 286 HIS A C 1
ATOM 2064 O O . HIS A 1 286 ? 2.052 -5.801 -13.866 1.00 96.12 286 HIS A O 1
ATOM 2070 N N . VAL A 1 287 ? 3.255 -6.275 -12.032 1.00 97.50 287 VAL A N 1
ATOM 2071 C CA . VAL A 1 287 ? 3.442 -4.895 -11.572 1.00 97.50 287 VAL A CA 1
ATOM 2072 C C . VAL A 1 287 ? 4.922 -4.563 -11.615 1.00 97.50 287 VAL A C 1
ATOM 2074 O O . VAL A 1 287 ? 5.718 -5.221 -10.942 1.00 97.50 287 VAL A O 1
ATOM 2077 N N . HIS A 1 288 ? 5.264 -3.510 -12.345 1.00 97.12 288 HIS A N 1
ATOM 2078 C CA . HIS A 1 288 ? 6.597 -2.923 -12.344 1.00 97.12 288 HIS A CA 1
ATOM 2079 C C . HIS A 1 288 ? 6.695 -1.852 -11.256 1.00 97.12 288 HIS A C 1
ATOM 2081 O O . HIS A 1 288 ? 5.776 -1.044 -11.119 1.00 97.12 288 HIS A O 1
ATOM 2087 N N . VAL A 1 289 ? 7.801 -1.788 -10.510 1.00 97.25 289 VAL A N 1
ATOM 2088 C CA . VAL A 1 289 ? 8.104 -0.653 -9.621 1.00 97.25 289 VAL A CA 1
ATOM 2089 C C . VAL A 1 289 ? 9.584 -0.288 -9.655 1.00 97.25 289 VAL A C 1
ATOM 2091 O O . VAL A 1 289 ? 10.440 -1.162 -9.525 1.00 97.25 289 VAL A O 1
ATOM 2094 N N . ALA A 1 290 ? 9.878 1.013 -9.715 1.00 96.50 290 ALA A N 1
ATOM 2095 C CA . ALA A 1 290 ? 11.215 1.575 -9.596 1.00 96.50 290 ALA A CA 1
ATOM 2096 C C . ALA A 1 290 ? 11.268 2.766 -8.628 1.00 96.50 290 ALA A C 1
ATOM 2098 O O . ALA A 1 290 ? 10.376 3.618 -8.605 1.00 96.50 290 ALA A O 1
ATOM 2099 N N . PHE A 1 291 ? 12.354 2.857 -7.855 1.00 93.69 291 PHE A N 1
ATOM 2100 C CA . PHE A 1 291 ? 12.623 3.970 -6.935 1.00 93.69 291 PHE A CA 1
ATOM 2101 C C . PHE A 1 291 ? 13.849 4.748 -7.357 1.00 93.69 291 PHE A C 1
ATOM 2103 O O . PHE A 1 291 ? 14.926 4.157 -7.575 1.00 93.69 291 PHE A O 1
#

pLDDT: mean 70.22, std 24.03, range [32.31, 97.69]

Secondary structure (DSSP, 8-state):
------------------------------------------------------------------------------------------------HHHHHHHHHHHTT---HHHHHHHHHHHHHT-B-HHHHHHHHHHHTS--SS---HHHHHHHHHHHHHTTS--S----HHHHHHHTPPP-BPP--SSSSSS---SSHHHHHHHHHHHHHHTT-EEEESS-S---TT-TTTTT-EEEEES-HHHHHHHHHHHHTT--SEEEEGGGEEEETTEEE---SS-SSSEEEE-

Foldseek 3Di:
DDDDDDDDDDDDDDDDDDDDDDDDDDDDDDDDDDDDDDDDDDDDDDDDDDDDDDDDDDDDDDDDDDDDDDDDDDDDDDDDDDDDDDDDDDDDDDDPCPVVVVVVLVVQLDDDPVLLVVQLVQQLVPQFFLVLQLLLQVQLVHHSLSHSHSRQLSSLLNSCSVVVHRSSSHCDPVSCVSSVGDTDGHPPDPDDDRDQQDPDLVSLVVNLCVSCVVLPKDFPAQQDDDDDPPDCSVVSFKTKIFDDPVSQVVSQVVSLRVQFCWKAAQVVAIHHRSHTGHHPPPRPGIIMTGD

Radius of gyration: 36.12 Å; chains: 1; bounding box: 119×57×117 Å

Sequence (291 aa):
MLVQFNRSAISTEPDAAASSESTSGGARGALRGMSFAEGEAALSPGAGGGDAAVPGGEVEQAPVDEREPEEAEAHGQEADAAEEKGGDVQMKAAPVQLKAASVQMRARGTLSASQLRAAVAYNRGRGLSRGTWRNVQSKAGSAADGIPGPNTARAVARWQARYGLAADGAVGPHTLGRMGIKASKAPKQSGGGGKGPGSSNASKLAYAKRYAVQIGLRITSTTGGKHAKHSYHYRGRAIDVAGSGSAMAKFYRHMHQYHPTELFYDPLGGVKNGRDIGAIGGHRDHVHVAF